Protein AF-A0A819IEF7-F1 (afdb_monomer)
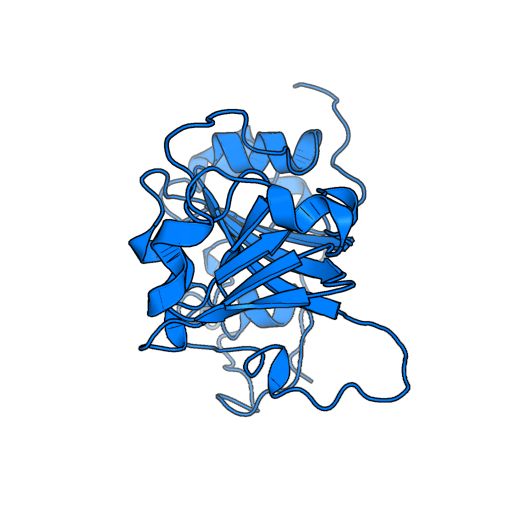
Nearest PDB structures (foldseek):
  8sx2-assembly2_B  TM=6.982E-01  e=7.189E-05  Homo sapiens
  8swy-assembly2_B  TM=7.289E-01  e=1.626E-04  Homo sapiens
  8sx1-assembly6_F  TM=7.276E-01  e=1.347E-04  Homo sapiens
  8sx1-assembly4_D  TM=7.101E-01  e=3.677E-04  Homo sapiens
  5tpj-assembly1_A  TM=4.716E-01  e=8.463E+00  synthetic construct

Mean predicted aligned error: 7.17 Å

pLDDT: mean 81.71, std 13.23, range [40.84, 96.62]

Secondary structure (DSSP, 8-state):
---PPPPTTEEEEE-GGGSGGG--GGG--PPPTTGGG-----HHHHHHHHTTT---S--GGGS---TT---EEEEEEEE-HHHHHHHHHH-------GGG-SSSSSEEEESSHHHHHTT-SS-SEEEEEEEE--SEEEEEGGGTTTSTT--GGGGT-SEEEEE-SSGGG-EEEES-GGGEEEEEEEE-GGGTHHHHHTTGGGGGTT------

Radius of gyration: 17.25 Å; Cα contacts (8 Å, |Δi|>4): 391; chains: 1; bounding box: 48×39×50 Å

Organism: NCBI:txid392033

Foldseek 3Di:
DPPQAFPPQADAEDEQCLFACSDDPVNDNDAQPCPQNDQDPPQCCCGRRPQPDHQNDDPLVVDPPPPPPQSKAKFKEFAAPVVVLVCRRPNDDKDPPQQQAQQAIADKTFSHPVLHVVPDPGHFKMKIFIFRFFFEAEAEPVCRVVRRSHDPCVVPGQKYWYCYPPNNNTMMGGHDSVRTRHMYMYGDPVCPVCCVVSVNVVRPPDDDDDND

Structure (mmCIF, N/CA/C/O backbone):
data_AF-A0A819IEF7-F1
#
_entry.id   AF-A0A819IEF7-F1
#
loop_
_atom_site.group_PDB
_atom_site.id
_atom_site.type_symbol
_atom_site.label_atom_id
_atom_site.label_alt_id
_atom_site.label_comp_id
_atom_site.label_asym_id
_atom_site.label_entity_id
_atom_site.label_seq_id
_atom_site.pdbx_PDB_ins_code
_atom_site.Cartn_x
_atom_site.Cartn_y
_atom_site.Cartn_z
_atom_site.occupancy
_atom_site.B_iso_or_equiv
_atom_site.auth_seq_id
_atom_site.auth_comp_id
_atom_site.auth_asym_id
_atom_site.auth_atom_id
_atom_site.pdbx_PDB_model_num
ATOM 1 N N . MET A 1 1 ? 29.153 5.222 -1.754 1.00 46.88 1 MET A N 1
ATOM 2 C CA . MET A 1 1 ? 27.690 5.008 -1.679 1.00 46.88 1 MET A CA 1
ATOM 3 C C . MET A 1 1 ? 27.362 4.550 -0.272 1.00 46.88 1 MET A C 1
ATOM 5 O O . MET A 1 1 ? 28.189 3.819 0.267 1.00 46.88 1 MET A O 1
ATOM 9 N N . PRO A 1 2 ? 26.250 4.978 0.345 1.00 44.09 2 PRO A N 1
ATOM 10 C CA . PRO A 1 2 ? 25.891 4.487 1.669 1.00 44.09 2 PRO A CA 1
ATOM 11 C C . PRO A 1 2 ? 25.735 2.967 1.595 1.00 44.09 2 PRO A C 1
ATOM 13 O O . PRO A 1 2 ? 25.023 2.453 0.738 1.00 44.09 2 PRO A O 1
ATOM 16 N N . THR A 1 3 ? 26.456 2.258 2.454 1.00 58.12 3 THR A N 1
ATOM 17 C CA . THR A 1 3 ? 26.506 0.792 2.565 1.00 58.12 3 THR A CA 1
ATOM 18 C C . THR A 1 3 ? 25.342 0.233 3.379 1.00 58.12 3 THR A C 1
ATOM 20 O O . THR A 1 3 ? 25.418 -0.880 3.897 1.00 58.12 3 THR A O 1
ATOM 23 N N . THR A 1 4 ? 24.276 1.014 3.548 1.00 64.19 4 THR A N 1
ATOM 24 C CA . THR A 1 4 ? 23.159 0.632 4.398 1.00 64.19 4 THR A CA 1
ATOM 25 C C . THR A 1 4 ? 22.432 -0.543 3.750 1.00 64.19 4 THR A C 1
ATOM 27 O O . THR A 1 4 ? 21.964 -0.407 2.615 1.00 64.19 4 THR A O 1
ATOM 30 N N . PRO A 1 5 ? 22.338 -1.697 4.430 1.00 75.62 5 PRO A N 1
ATOM 31 C CA . PRO A 1 5 ? 21.599 -2.829 3.900 1.00 75.62 5 PRO A CA 1
ATOM 32 C C . PRO A 1 5 ? 20.134 -2.437 3.686 1.00 75.62 5 PRO A C 1
ATOM 34 O O . PRO A 1 5 ? 19.598 -1.566 4.374 1.00 75.62 5 PRO A O 1
ATOM 37 N N . LEU A 1 6 ? 19.497 -3.062 2.700 1.00 82.56 6 LEU A N 1
ATOM 38 C CA . LEU A 1 6 ? 18.058 -2.926 2.503 1.00 82.56 6 LEU A CA 1
ATOM 39 C C . LEU A 1 6 ? 17.319 -3.600 3.667 1.00 82.56 6 LEU A C 1
ATOM 41 O O . LEU A 1 6 ? 17.815 -4.556 4.270 1.00 82.56 6 LEU A O 1
ATOM 45 N N . SER A 1 7 ? 16.117 -3.112 3.962 1.00 83.75 7 SER A N 1
ATOM 46 C CA . SER A 1 7 ? 15.179 -3.760 4.868 1.00 83.75 7 SER A CA 1
ATOM 47 C C . SER A 1 7 ? 14.977 -5.216 4.455 1.00 83.75 7 SER A C 1
ATOM 49 O O . SER A 1 7 ? 14.772 -5.525 3.284 1.00 83.75 7 SER A O 1
ATOM 51 N N . THR A 1 8 ? 14.936 -6.121 5.430 1.00 86.19 8 THR A N 1
ATOM 52 C CA . THR A 1 8 ? 14.644 -7.544 5.191 1.00 86.19 8 THR A CA 1
ATOM 53 C C . THR A 1 8 ? 13.206 -7.789 4.709 1.00 86.19 8 THR A C 1
ATOM 55 O O . THR A 1 8 ? 12.886 -8.873 4.205 1.00 86.19 8 THR A O 1
ATOM 58 N N . LYS A 1 9 ? 12.328 -6.787 4.847 1.00 89.88 9 LYS A N 1
ATOM 59 C CA . LYS A 1 9 ? 10.937 -6.794 4.376 1.00 89.88 9 LYS A CA 1
ATOM 60 C C . LYS A 1 9 ? 10.804 -6.298 2.941 1.00 89.88 9 LYS A C 1
ATOM 62 O O . LYS A 1 9 ? 9.867 -6.712 2.256 1.00 89.88 9 LYS A O 1
ATOM 67 N N . HIS A 1 10 ? 11.732 -5.451 2.488 1.00 87.69 10 HIS A N 1
ATOM 68 C CA . HIS A 1 10 ? 11.850 -5.094 1.078 1.00 87.69 10 HIS A CA 1
ATOM 69 C C . HIS A 1 10 ? 12.263 -6.334 0.299 1.00 87.69 10 HIS A C 1
ATOM 71 O O . HIS A 1 10 ? 13.280 -6.960 0.597 1.00 87.69 10 HIS A O 1
ATOM 77 N N . LYS A 1 11 ? 11.447 -6.728 -0.673 1.00 86.62 11 LYS A N 1
ATOM 78 C CA . LYS A 1 11 ? 11.733 -7.905 -1.495 1.00 86.62 11 LYS A CA 1
ATOM 79 C C . LYS A 1 11 ? 12.349 -7.537 -2.820 1.00 86.62 11 LYS A C 1
ATOM 81 O O . LYS A 1 11 ? 13.208 -8.276 -3.294 1.00 86.62 11 LYS A O 1
ATOM 86 N N . ARG A 1 12 ? 11.880 -6.447 -3.430 1.00 85.31 12 ARG A N 1
ATOM 87 C CA . ARG A 1 12 ? 12.352 -6.057 -4.752 1.00 85.31 12 ARG A CA 1
ATOM 88 C C . ARG A 1 12 ? 11.871 -4.695 -5.221 1.00 85.31 12 ARG A C 1
ATOM 90 O O . ARG A 1 12 ? 10.742 -4.280 -4.952 1.00 85.31 12 ARG A O 1
ATOM 97 N N . TYR A 1 13 ? 12.691 -4.067 -6.043 1.00 88.19 13 TYR A N 1
ATOM 98 C CA . TYR A 1 13 ? 12.290 -3.104 -7.057 1.00 88.19 13 TYR A CA 1
ATOM 99 C C . TYR A 1 13 ? 11.749 -3.818 -8.315 1.00 88.19 13 TYR A C 1
ATOM 101 O O . TYR A 1 13 ? 12.284 -4.841 -8.734 1.00 88.19 13 TYR A O 1
ATOM 109 N N . ILE A 1 14 ? 10.692 -3.283 -8.934 1.00 87.81 14 ILE A N 1
ATOM 110 C CA . ILE A 1 14 ? 10.179 -3.681 -10.256 1.00 87.81 14 ILE A CA 1
ATOM 111 C C . ILE A 1 14 ? 10.344 -2.483 -11.200 1.00 87.81 14 ILE A C 1
ATOM 113 O O . ILE A 1 14 ? 9.876 -1.393 -10.853 1.00 87.81 14 ILE A O 1
ATOM 117 N N . PRO A 1 15 ? 10.971 -2.619 -12.385 1.00 84.88 15 PRO A N 1
ATOM 118 C CA . PRO A 1 15 ? 11.208 -1.495 -13.255 1.00 84.88 15 PRO A CA 1
ATOM 119 C C . PRO A 1 15 ? 9.910 -1.139 -13.948 1.00 84.88 15 PRO A C 1
ATOM 121 O O . PRO A 1 15 ? 9.065 -1.985 -14.262 1.00 84.88 15 PRO A O 1
ATOM 124 N N . TYR A 1 16 ? 9.772 0.144 -14.223 1.00 85.25 16 TYR A N 1
ATOM 125 C CA . TYR A 1 16 ? 8.525 0.676 -14.728 1.00 85.25 16 TYR A CA 1
ATOM 126 C C . TYR A 1 16 ? 8.086 0.063 -16.067 1.00 85.25 16 TYR A C 1
ATOM 128 O O . TYR A 1 16 ? 6.896 -0.137 -16.309 1.00 85.25 16 TYR A O 1
ATOM 136 N N . ASN A 1 17 ? 9.039 -0.291 -16.929 1.00 81.75 17 ASN A N 1
ATOM 137 C CA . ASN A 1 17 ? 8.770 -0.901 -18.232 1.00 81.75 17 ASN A CA 1
ATOM 138 C C . ASN A 1 17 ? 8.287 -2.364 -18.153 1.00 81.75 17 ASN A C 1
ATOM 140 O O . ASN A 1 17 ? 7.819 -2.896 -19.158 1.00 81.75 17 ASN A O 1
ATOM 144 N N . LEU A 1 18 ? 8.363 -3.013 -16.985 1.00 83.06 18 LEU A N 1
ATOM 145 C CA . LEU A 1 18 ? 7.816 -4.359 -16.775 1.00 83.06 18 LEU A CA 1
ATOM 146 C C . LEU A 1 18 ? 6.350 -4.353 -16.323 1.00 83.06 18 LEU A C 1
ATOM 148 O O . LEU A 1 18 ? 5.800 -5.408 -16.019 1.00 83.06 18 LEU A O 1
ATOM 152 N N . LEU A 1 19 ? 5.700 -3.193 -16.259 1.00 85.81 19 LEU A N 1
ATOM 153 C CA . LEU A 1 19 ? 4.353 -3.071 -15.710 1.00 85.81 19 LEU A CA 1
ATOM 154 C C . LEU A 1 19 ? 3.293 -3.101 -16.806 1.00 85.81 19 LEU A C 1
ATOM 156 O O . LEU A 1 19 ? 3.302 -2.261 -17.698 1.00 85.81 19 LEU A O 1
ATOM 160 N N . SER A 1 20 ? 2.330 -4.013 -16.682 1.00 80.56 20 SER A N 1
ATOM 161 C CA . SER A 1 20 ? 1.075 -4.087 -17.436 1.00 80.56 20 SER A CA 1
ATOM 162 C C . SER A 1 20 ? 1.236 -3.717 -18.921 1.00 80.56 20 SER A C 1
ATOM 164 O O . SER A 1 20 ? 1.891 -4.457 -19.656 1.00 80.56 20 SER A O 1
ATOM 166 N N . ASP A 1 21 ? 0.672 -2.579 -19.341 1.00 74.00 21 ASP A N 1
ATOM 167 C CA . ASP A 1 21 ? 0.633 -2.046 -20.707 1.00 74.00 21 ASP A CA 1
ATOM 168 C C . ASP A 1 21 ? 1.959 -1.455 -21.211 1.00 74.00 21 ASP A C 1
ATOM 170 O O . ASP A 1 21 ? 2.055 -1.039 -22.362 1.00 74.00 21 ASP A O 1
ATOM 174 N N . LYS A 1 22 ? 2.986 -1.391 -20.361 1.00 76.50 22 LYS A N 1
ATOM 175 C CA . LYS A 1 22 ? 4.339 -0.941 -20.726 1.00 76.50 22 LYS A CA 1
ATOM 176 C C . LYS A 1 22 ? 5.233 -2.076 -21.204 1.00 76.50 22 LYS A C 1
ATOM 178 O O . LYS A 1 22 ? 6.277 -1.813 -21.801 1.00 76.50 22 LYS A O 1
ATOM 183 N N . ARG A 1 23 ? 4.818 -3.325 -20.982 1.00 76.31 23 ARG A N 1
ATOM 184 C CA . ARG A 1 23 ? 5.535 -4.490 -21.490 1.00 76.31 23 ARG A CA 1
ATOM 185 C C . ARG A 1 23 ? 5.388 -4.573 -23.001 1.00 76.31 23 ARG A C 1
ATOM 187 O O . ARG A 1 23 ? 4.307 -4.407 -23.553 1.00 76.31 23 ARG A O 1
ATOM 194 N N . THR A 1 24 ? 6.503 -4.844 -23.660 1.00 67.94 24 THR A N 1
ATOM 195 C CA . THR A 1 24 ? 6.576 -5.065 -25.106 1.00 67.94 24 THR A CA 1
ATOM 196 C C . THR A 1 24 ? 6.867 -6.538 -25.378 1.00 67.94 24 THR A C 1
ATOM 198 O O . THR A 1 24 ? 7.241 -7.262 -24.454 1.00 67.94 24 THR A O 1
ATOM 201 N N . MET A 1 25 ? 6.786 -6.982 -26.640 1.00 64.50 25 MET A N 1
ATOM 202 C CA . MET A 1 25 ? 7.199 -8.341 -27.038 1.00 64.50 25 MET A CA 1
ATOM 203 C C . MET A 1 25 ? 8.584 -8.728 -26.484 1.00 64.50 25 MET A C 1
ATOM 205 O O . MET A 1 25 ? 8.818 -9.882 -26.143 1.00 64.50 25 MET A O 1
ATOM 209 N N . ARG A 1 26 ? 9.490 -7.750 -26.321 1.00 59.94 26 ARG A N 1
ATOM 210 C CA . ARG A 1 26 ? 10.832 -7.947 -25.752 1.00 59.94 26 ARG A CA 1
ATOM 211 C C . ARG A 1 26 ? 10.825 -8.367 -24.275 1.00 59.94 26 ARG A C 1
ATOM 213 O O . ARG A 1 26 ? 11.743 -9.057 -23.849 1.00 59.94 26 ARG A O 1
ATOM 220 N N . PHE A 1 27 ? 9.830 -7.942 -23.500 1.00 57.56 27 PHE A N 1
ATOM 221 C CA . PHE A 1 27 ? 9.729 -8.183 -22.053 1.00 57.56 27 PHE A CA 1
ATOM 222 C C . PHE A 1 27 ? 8.577 -9.132 -21.678 1.00 57.56 27 PHE A C 1
ATOM 224 O O . PHE A 1 27 ? 8.255 -9.271 -20.500 1.00 57.56 27 PHE A O 1
ATOM 231 N N . GLY A 1 28 ? 7.960 -9.779 -22.673 1.00 63.16 28 GLY A N 1
ATOM 232 C CA . GLY A 1 28 ? 6.745 -10.569 -22.507 1.00 63.16 28 GLY A CA 1
ATOM 233 C C . GLY A 1 28 ? 5.519 -9.668 -22.359 1.00 63.16 28 GLY A C 1
ATOM 234 O O . GLY A 1 28 ? 5.230 -9.154 -21.284 1.00 63.16 28 GLY A O 1
ATOM 235 N N . ASP A 1 29 ? 4.765 -9.501 -23.438 1.00 67.50 29 ASP A N 1
ATOM 236 C CA . ASP A 1 29 ? 3.549 -8.679 -23.514 1.00 67.50 29 ASP A CA 1
ATOM 237 C C . ASP A 1 29 ? 2.265 -9.444 -23.156 1.00 67.50 29 ASP A C 1
ATOM 239 O O . ASP A 1 29 ? 1.163 -8.898 -23.216 1.00 67.50 29 ASP A O 1
ATOM 243 N N . LYS A 1 30 ? 2.389 -10.707 -22.732 1.00 72.31 30 LYS A N 1
ATOM 244 C CA . LYS A 1 30 ? 1.240 -11.517 -22.328 1.00 72.31 30 LYS A CA 1
ATOM 245 C C . LYS A 1 30 ? 0.550 -10.898 -21.116 1.00 72.31 30 LYS A C 1
ATOM 247 O O . LYS A 1 30 ? 1.130 -10.799 -20.031 1.00 72.31 30 LYS A O 1
ATOM 252 N N . LEU A 1 31 ? -0.710 -10.511 -21.292 1.00 78.88 31 LEU A N 1
ATOM 253 C CA . LEU A 1 31 ? -1.605 -10.164 -20.191 1.00 78.88 31 LEU A CA 1
ATOM 254 C C . LEU A 1 31 ? -1.776 -11.362 -19.246 1.00 78.88 31 LEU A C 1
ATOM 256 O O . LEU A 1 31 ? -1.495 -12.503 -19.616 1.00 78.88 31 LEU A O 1
ATOM 260 N N . CYS A 1 32 ? -2.245 -11.106 -18.025 1.00 84.38 32 CYS A N 1
ATOM 261 C CA . CYS A 1 32 ? -2.646 -12.201 -17.150 1.00 84.38 32 CYS A CA 1
ATOM 262 C C . CYS A 1 32 ? -3.820 -12.956 -17.786 1.00 84.38 32 CYS A C 1
ATOM 264 O O . CYS A 1 32 ? -4.826 -12.338 -18.141 1.00 84.38 32 CYS A O 1
ATOM 266 N N . SER A 1 33 ? -3.679 -14.276 -17.905 1.00 83.06 33 SER A N 1
ATOM 267 C CA . SER A 1 33 ? -4.688 -15.202 -18.436 1.00 83.06 33 SER A CA 1
ATOM 268 C C . SER A 1 33 ? -6.020 -15.107 -17.692 1.00 83.06 33 SER A C 1
ATOM 270 O O . SER A 1 33 ? -7.077 -15.165 -18.315 1.00 83.06 33 SER A O 1
ATOM 272 N N . ASP A 1 34 ? -5.974 -14.883 -16.379 1.00 82.81 34 ASP A N 1
ATOM 273 C CA . ASP A 1 34 ? -7.166 -14.779 -15.533 1.00 82.81 34 ASP A CA 1
ATOM 274 C C . ASP A 1 34 ? -7.836 -13.396 -15.579 1.00 82.81 34 ASP A C 1
ATOM 276 O O . ASP A 1 34 ? -8.953 -13.216 -15.077 1.00 82.81 34 ASP A O 1
ATOM 280 N N . GLY A 1 35 ? -7.160 -12.390 -16.147 1.00 81.44 35 GLY A N 1
ATOM 281 C CA . GLY A 1 35 ? -7.671 -11.028 -16.269 1.00 81.44 35 GLY A CA 1
ATOM 282 C C . GLY A 1 35 ? -8.226 -10.474 -14.940 1.00 81.44 35 GLY A C 1
ATOM 283 O O . GLY A 1 35 ? -7.565 -10.576 -13.905 1.00 81.44 35 GLY A O 1
ATOM 284 N N . PRO A 1 36 ? -9.443 -9.895 -14.923 1.00 78.00 36 PRO A N 1
ATOM 285 C CA . PRO A 1 36 ? -10.059 -9.360 -13.703 1.00 78.00 36 PRO A CA 1
ATOM 286 C C . PRO A 1 36 ? -10.374 -10.399 -12.617 1.00 78.00 36 PRO A C 1
ATOM 288 O O . PRO A 1 36 ? -10.657 -10.013 -11.487 1.00 78.00 36 PRO A O 1
ATOM 291 N N . LYS A 1 37 ? -10.376 -11.697 -12.948 1.00 82.88 37 LYS A N 1
ATOM 292 C CA . LYS A 1 37 ? -10.690 -12.786 -12.010 1.00 82.88 37 LYS A CA 1
ATOM 293 C C . LYS A 1 37 ? -9.450 -13.363 -11.333 1.00 82.88 37 LYS A C 1
ATOM 295 O O . LYS A 1 37 ? -9.599 -14.282 -10.527 1.00 82.88 37 LYS A O 1
ATOM 300 N N . CYS A 1 38 ? -8.261 -12.845 -11.648 1.00 85.19 38 CYS A N 1
ATOM 301 C CA . CYS A 1 38 ? -7.014 -13.345 -11.091 1.00 85.19 38 CYS A CA 1
ATOM 302 C C . CYS A 1 38 ? -7.074 -13.400 -9.561 1.00 85.19 38 CYS A C 1
ATOM 304 O O . CYS A 1 38 ? -7.528 -12.464 -8.910 1.00 85.19 38 CYS A O 1
ATOM 306 N N . GLN A 1 39 ? -6.635 -14.523 -8.996 1.00 84.44 39 GLN A N 1
ATOM 307 C CA . GLN A 1 39 ? -6.534 -14.726 -7.547 1.00 84.44 39 GLN A CA 1
ATOM 308 C C . GLN A 1 39 ? -5.074 -14.760 -7.079 1.00 84.44 39 GLN A C 1
ATOM 310 O O . GLN A 1 39 ? -4.796 -15.013 -5.907 1.00 84.44 39 GLN A O 1
ATOM 315 N N . ASN A 1 40 ? -4.116 -14.516 -7.978 1.00 86.19 40 ASN A N 1
ATOM 316 C CA . ASN A 1 40 ? -2.705 -14.500 -7.632 1.00 86.19 40 ASN A CA 1
ATOM 317 C C . ASN A 1 40 ? -2.373 -13.221 -6.849 1.00 86.19 40 ASN A C 1
ATOM 319 O O . ASN A 1 40 ? -2.392 -12.106 -7.375 1.00 86.19 40 ASN A O 1
ATOM 323 N N . ARG A 1 41 ? -2.065 -13.407 -5.563 1.00 86.44 41 ARG A N 1
ATOM 324 C CA . ARG A 1 41 ? -1.775 -12.325 -4.612 1.00 86.44 41 ARG A CA 1
ATOM 325 C C . ARG A 1 41 ? -0.280 -12.058 -4.428 1.00 86.44 41 ARG A C 1
ATOM 327 O O . ARG A 1 41 ? 0.084 -11.272 -3.556 1.00 86.44 41 ARG A O 1
ATOM 334 N N . ARG A 1 42 ? 0.596 -12.689 -5.222 1.00 89.50 42 ARG A N 1
ATOM 335 C CA . ARG A 1 42 ? 2.034 -12.378 -5.204 1.00 89.50 42 ARG A CA 1
ATOM 336 C C . ARG A 1 42 ? 2.233 -10.920 -5.599 1.00 89.50 42 ARG A C 1
ATOM 338 O O . ARG A 1 42 ? 1.702 -10.479 -6.616 1.00 89.50 42 ARG A O 1
ATOM 345 N N . LEU A 1 43 ? 3.006 -10.179 -4.811 1.00 91.69 43 LEU A N 1
ATOM 346 C CA . LEU A 1 43 ? 3.153 -8.737 -4.998 1.00 91.69 43 LEU A CA 1
ATOM 347 C C . LEU A 1 43 ? 3.695 -8.410 -6.397 1.00 91.69 43 LEU A C 1
ATOM 349 O O . LEU A 1 43 ? 3.185 -7.508 -7.062 1.00 91.69 43 LEU A O 1
ATOM 353 N N . GLU A 1 44 ? 4.676 -9.182 -6.875 1.00 89.44 44 GLU A N 1
ATOM 354 C CA . GLU A 1 44 ? 5.290 -8.994 -8.192 1.00 89.44 44 GLU A CA 1
ATOM 355 C C . GLU A 1 44 ? 4.279 -9.231 -9.305 1.00 89.44 44 GLU A C 1
ATOM 357 O O . GLU A 1 44 ? 4.220 -8.450 -10.248 1.00 89.44 44 GLU A O 1
ATOM 362 N N . HIS A 1 45 ? 3.439 -10.261 -9.170 1.00 88.38 45 HIS A N 1
ATOM 363 C CA . HIS A 1 45 ? 2.370 -10.544 -10.127 1.00 88.38 45 HIS A CA 1
ATOM 364 C C . HIS A 1 45 ? 1.395 -9.368 -10.217 1.00 88.38 45 HIS A C 1
ATOM 366 O O . HIS A 1 45 ? 1.050 -8.924 -11.313 1.00 88.38 45 HIS A O 1
ATOM 372 N N . ILE A 1 46 ? 0.998 -8.821 -9.066 1.00 89.94 46 ILE A N 1
ATOM 373 C CA . ILE A 1 46 ? 0.096 -7.668 -8.999 1.00 89.94 46 ILE A CA 1
ATOM 374 C C . ILE A 1 46 ? 0.694 -6.473 -9.753 1.00 89.94 46 ILE A C 1
ATOM 376 O O . ILE A 1 46 ? 0.013 -5.874 -10.580 1.00 89.94 46 ILE A O 1
ATOM 380 N N . PHE A 1 47 ? 1.962 -6.126 -9.531 1.00 89.88 47 PHE A N 1
ATOM 381 C CA . PHE A 1 47 ? 2.578 -5.009 -10.254 1.00 89.88 47 PHE A CA 1
ATOM 382 C C . PHE A 1 47 ? 2.856 -5.312 -11.729 1.00 89.88 47 PHE A C 1
ATOM 384 O O . PHE A 1 47 ? 2.575 -4.471 -12.577 1.00 89.88 47 PHE A O 1
ATOM 391 N N . ILE A 1 48 ? 3.343 -6.499 -12.071 1.00 87.75 48 ILE A N 1
ATOM 392 C CA . ILE A 1 48 ? 3.709 -6.836 -13.452 1.00 87.75 48 ILE A CA 1
ATOM 393 C C . ILE A 1 48 ? 2.472 -6.963 -14.343 1.00 87.75 48 ILE A C 1
ATOM 395 O O . ILE A 1 48 ? 2.469 -6.458 -15.461 1.00 87.75 48 ILE A O 1
ATOM 399 N N . PHE A 1 49 ? 1.401 -7.602 -13.878 1.00 86.88 49 PHE A N 1
ATOM 400 C CA . PHE A 1 49 ? 0.241 -7.892 -14.729 1.00 86.88 49 PHE A CA 1
ATOM 401 C C . PHE A 1 49 ? -0.943 -6.961 -14.481 1.00 86.88 49 PHE A C 1
ATOM 403 O O . PHE A 1 49 ? -1.730 -6.698 -15.390 1.00 86.88 49 PHE A O 1
ATOM 410 N N . HIS A 1 50 ? -1.052 -6.428 -13.268 1.00 87.31 50 HIS A N 1
ATOM 411 C CA . HIS A 1 50 ? -2.264 -5.794 -12.766 1.00 87.31 50 HIS A CA 1
ATOM 412 C C . HIS A 1 50 ? -2.016 -4.392 -12.200 1.00 87.31 50 HIS A C 1
ATOM 414 O O . HIS A 1 50 ? -2.749 -3.918 -11.333 1.00 87.31 50 HIS A O 1
ATOM 420 N N . PHE A 1 51 ? -0.991 -3.702 -12.706 1.00 85.50 51 PHE A N 1
ATOM 421 C CA . PHE A 1 51 ? -0.632 -2.370 -12.228 1.00 85.50 51 PHE A CA 1
ATOM 422 C C . PHE A 1 51 ? -1.807 -1.378 -12.271 1.00 85.50 51 PHE A C 1
ATOM 424 O O . PHE A 1 51 ? -1.915 -0.525 -11.398 1.00 85.50 51 PHE A O 1
ATOM 431 N N . LYS A 1 52 ? -2.699 -1.475 -13.265 1.00 81.81 52 LYS A N 1
ATOM 432 C CA . LYS A 1 52 ? -3.840 -0.562 -13.442 1.00 81.81 52 LYS A CA 1
ATOM 433 C C . LYS A 1 52 ? -5.173 -1.275 -13.249 1.00 81.81 52 LYS A C 1
ATOM 435 O O . LYS A 1 52 ? -5.384 -2.351 -13.801 1.00 81.81 52 LYS A O 1
ATOM 440 N N . GLY A 1 53 ? -6.093 -0.631 -12.531 1.00 69.88 53 GLY A N 1
ATOM 441 C CA . GLY A 1 53 ? -7.514 -0.995 -12.469 1.00 69.88 53 GLY A CA 1
ATOM 442 C C . GLY A 1 53 ? -7.839 -2.299 -11.737 1.00 69.88 53 GLY A C 1
ATOM 443 O O . GLY A 1 53 ? -9.009 -2.674 -11.653 1.00 69.88 53 GLY A O 1
ATOM 444 N N . TYR A 1 54 ? -6.840 -2.989 -11.193 1.00 75.62 54 TYR A N 1
ATOM 445 C CA . TYR A 1 54 ? -7.031 -4.246 -10.490 1.00 75.62 54 TYR A CA 1
ATOM 446 C C . TYR A 1 54 ? -7.243 -4.036 -8.997 1.00 75.62 54 TYR A C 1
ATOM 448 O O . TYR A 1 54 ? -6.531 -3.284 -8.331 1.00 75.62 54 TYR A O 1
ATOM 456 N N . HIS A 1 55 ? -8.222 -4.762 -8.472 1.00 78.06 55 HIS A N 1
ATOM 457 C CA . HIS A 1 55 ? -8.531 -4.806 -7.057 1.00 78.06 55 HIS A CA 1
ATOM 458 C C . HIS A 1 55 ? -8.215 -6.220 -6.578 1.00 78.06 55 HIS A C 1
ATOM 460 O O . HIS A 1 55 ? -9.033 -7.111 -6.796 1.00 78.06 55 HIS A O 1
ATOM 466 N N . PRO A 1 56 ? -7.046 -6.449 -5.949 1.00 73.44 56 PRO A N 1
ATOM 467 C CA . PRO A 1 56 ? -6.590 -7.801 -5.625 1.00 73.44 56 PRO A CA 1
ATOM 468 C C . PRO A 1 56 ? -7.481 -8.523 -4.614 1.00 73.44 56 PRO A C 1
ATOM 470 O O . PRO A 1 56 ? -7.282 -9.708 -4.365 1.00 73.44 56 PRO A O 1
ATOM 473 N N . GLN A 1 57 ? -8.400 -7.806 -3.965 1.00 82.56 57 GLN A N 1
ATOM 474 C CA . GLN A 1 57 ? -9.227 -8.349 -2.901 1.00 82.56 57 GLN A CA 1
ATOM 475 C C . GLN A 1 57 ? -10.502 -7.511 -2.666 1.00 82.56 57 GLN A C 1
ATOM 477 O O . GLN A 1 57 ? -10.486 -6.292 -2.891 1.00 82.56 57 GLN A O 1
ATOM 482 N N . PRO A 1 58 ? -11.585 -8.150 -2.177 1.00 87.81 58 PRO A N 1
ATOM 483 C CA . PRO A 1 58 ? -12.762 -7.483 -1.611 1.00 87.81 58 PRO A CA 1
ATOM 484 C C . PRO A 1 58 ? -12.417 -6.603 -0.400 1.00 87.81 58 PRO A C 1
ATOM 486 O O . PRO A 1 58 ? -11.259 -6.529 0.019 1.00 87.81 58 PRO A O 1
ATOM 489 N N . ARG A 1 59 ? -13.419 -5.953 0.213 1.00 90.69 59 ARG A N 1
ATOM 490 C CA . ARG A 1 59 ? -13.196 -5.305 1.516 1.00 90.69 59 ARG A CA 1
ATOM 491 C C . ARG A 1 59 ? -12.751 -6.343 2.527 1.00 90.69 59 ARG A C 1
ATOM 493 O O . ARG A 1 59 ? -13.171 -7.493 2.465 1.00 90.69 59 ARG A O 1
ATOM 500 N N . TYR A 1 60 ? -11.959 -5.911 3.501 1.00 89.94 60 TYR A N 1
ATOM 501 C CA . TYR A 1 60 ? -11.452 -6.805 4.538 1.00 89.94 60 TYR A CA 1
ATOM 502 C C . TYR A 1 60 ? -12.574 -7.594 5.239 1.00 89.94 60 TYR A C 1
ATOM 504 O O . TYR A 1 60 ? -12.423 -8.782 5.494 1.00 89.94 60 TYR A O 1
ATOM 512 N N . PHE A 1 61 ? -13.719 -6.950 5.477 1.00 87.75 61 PHE A N 1
ATOM 513 C CA . PHE A 1 61 ? -14.881 -7.556 6.137 1.00 87.75 61 PHE A CA 1
ATOM 514 C C . PHE A 1 61 ? -15.697 -8.502 5.246 1.00 87.75 61 PHE A C 1
ATOM 516 O O . PHE A 1 61 ? -16.470 -9.295 5.772 1.00 87.75 61 PHE A O 1
ATOM 523 N N . ASP A 1 62 ? -15.520 -8.431 3.925 1.00 87.19 62 ASP A N 1
ATOM 524 C CA . ASP A 1 62 ? -16.214 -9.297 2.965 1.00 87.19 62 ASP A CA 1
ATOM 525 C C . ASP A 1 62 ? -15.423 -10.590 2.702 1.00 87.19 62 ASP A C 1
ATOM 527 O O . ASP A 1 62 ? -15.930 -11.540 2.105 1.00 87.19 62 ASP A O 1
ATOM 531 N N . ILE A 1 63 ? -14.159 -10.636 3.129 1.00 82.50 63 ILE A N 1
ATOM 532 C CA . ILE A 1 63 ? -13.318 -11.822 3.011 1.00 82.50 63 ILE A CA 1
ATOM 533 C C . ILE A 1 63 ? -13.742 -12.784 4.115 1.00 82.50 63 ILE A C 1
ATOM 535 O O . ILE A 1 63 ? -13.588 -12.485 5.300 1.00 82.50 63 ILE A O 1
ATOM 539 N N . GLN A 1 64 ? -14.255 -13.958 3.732 1.00 61.38 64 GLN A N 1
ATOM 540 C CA . GLN A 1 64 ? -14.433 -15.058 4.675 1.00 61.38 64 GLN A CA 1
ATOM 541 C C . GLN A 1 64 ? -13.071 -15.323 5.314 1.00 61.38 64 GLN A C 1
ATOM 543 O O . GLN A 1 64 ? -12.132 -15.720 4.620 1.00 61.38 64 GLN A O 1
ATOM 548 N N . GLN A 1 65 ? -12.939 -15.037 6.612 1.00 60.53 65 GLN A N 1
ATOM 549 C CA . GLN A 1 65 ? -11.722 -15.320 7.366 1.00 60.53 65 GLN A CA 1
ATOM 550 C C . GLN A 1 65 ? -11.554 -16.839 7.391 1.00 60.53 65 GLN A C 1
ATOM 552 O O . GLN A 1 65 ? -12.087 -17.530 8.255 1.00 60.53 65 GLN A O 1
ATOM 557 N N . THR A 1 66 ? -10.907 -17.386 6.362 1.00 47.88 66 THR A N 1
ATOM 558 C CA . THR A 1 66 ? -10.672 -18.824 6.282 1.00 47.88 66 THR A CA 1
ATOM 559 C C . THR A 1 66 ? -9.815 -19.239 7.471 1.00 47.88 66 THR A C 1
ATOM 561 O O . THR A 1 66 ? -8.936 -18.498 7.913 1.00 47.88 66 THR A O 1
ATOM 564 N N . ALA A 1 67 ? -10.055 -20.450 7.972 1.00 40.84 67 ALA A N 1
ATOM 565 C CA . ALA A 1 67 ? -9.440 -21.029 9.167 1.00 40.84 67 ALA A CA 1
ATOM 566 C C . ALA A 1 67 ? -7.893 -21.128 9.146 1.00 40.84 67 ALA A C 1
ATOM 568 O O . ALA A 1 67 ? -7.298 -21.637 10.089 1.00 40.84 67 ALA A O 1
ATOM 569 N N . SER A 1 68 ? -7.219 -20.628 8.102 1.00 48.84 68 SER A N 1
ATOM 570 C CA . SER A 1 68 ? -5.757 -20.611 7.971 1.00 48.84 68 SER A CA 1
ATOM 571 C C . SER A 1 68 ? -5.051 -19.534 8.813 1.00 48.84 68 SER A C 1
ATOM 573 O O . SER A 1 68 ? -3.824 -19.452 8.788 1.00 48.84 68 SER A O 1
ATOM 575 N N . GLY A 1 69 ? -5.791 -18.718 9.577 1.00 50.66 69 GLY A N 1
ATOM 576 C CA . GLY A 1 69 ? -5.243 -17.894 10.665 1.00 50.66 69 GLY A CA 1
ATOM 577 C C . GLY A 1 69 ? -4.304 -16.759 10.242 1.00 50.66 69 GLY A C 1
ATOM 578 O O . GLY A 1 69 ? -3.695 -16.117 11.094 1.00 50.66 69 GLY A O 1
ATOM 579 N N . LYS A 1 70 ? -4.167 -16.481 8.942 1.00 59.88 70 LYS A N 1
ATOM 580 C CA . LYS A 1 70 ? -3.306 -15.410 8.435 1.00 59.88 70 LYS A CA 1
ATOM 581 C C . LYS A 1 70 ? -4.169 -14.252 7.947 1.00 59.88 70 LYS A C 1
ATOM 583 O O . LYS A 1 70 ? -4.612 -14.245 6.802 1.00 59.88 70 LYS A O 1
ATOM 588 N N . ASN A 1 71 ? -4.359 -13.249 8.808 1.00 80.44 71 ASN A N 1
ATOM 589 C CA . ASN A 1 71 ? -5.020 -11.965 8.519 1.00 80.44 71 ASN A CA 1
ATOM 590 C C . ASN A 1 71 ? -4.172 -11.092 7.566 1.00 80.44 71 ASN A C 1
ATOM 592 O O . ASN A 1 71 ? -3.819 -9.958 7.891 1.00 80.44 71 ASN A O 1
ATOM 596 N N . ARG A 1 72 ? -3.781 -11.650 6.412 1.00 89.69 72 ARG A N 1
ATOM 597 C CA . ARG A 1 72 ? -2.893 -11.039 5.417 1.00 89.69 72 ARG A CA 1
ATOM 598 C C . ARG A 1 72 ? -3.700 -10.319 4.339 1.00 89.69 72 ARG A C 1
ATOM 600 O O . ARG A 1 72 ? -4.572 -10.898 3.680 1.00 89.69 72 ARG A O 1
ATOM 607 N N . TYR A 1 73 ? -3.381 -9.052 4.126 1.00 93.19 73 TYR A N 1
ATOM 608 C CA . TYR A 1 73 ? -4.099 -8.160 3.222 1.00 93.19 73 TYR A CA 1
ATOM 609 C C . TYR A 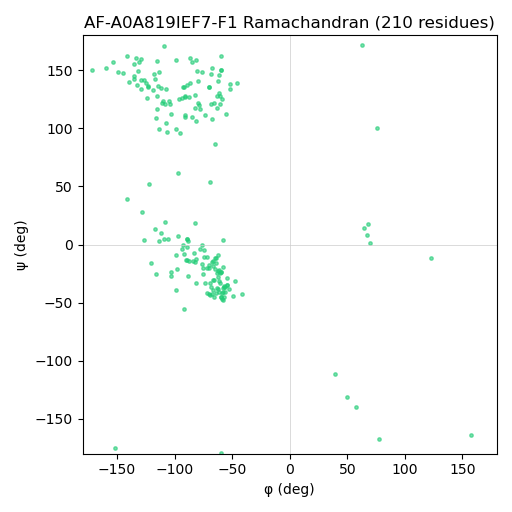1 73 ? -3.115 -7.356 2.372 1.00 93.19 73 TYR A C 1
ATOM 611 O O . TYR A 1 73 ? -2.033 -7.010 2.838 1.00 93.19 73 TYR A O 1
ATOM 619 N N . ILE A 1 74 ? -3.470 -7.080 1.118 1.00 93.75 74 ILE A N 1
ATOM 620 C CA . ILE A 1 74 ? -2.626 -6.293 0.213 1.00 93.75 74 ILE A CA 1
ATOM 621 C C . ILE A 1 74 ? -2.923 -4.800 0.378 1.00 93.75 74 ILE A C 1
ATOM 623 O O . ILE A 1 74 ? -4.073 -4.375 0.293 1.00 93.75 74 ILE A O 1
ATOM 627 N N . GLY A 1 75 ? -1.898 -3.993 0.612 1.00 94.31 75 GLY A N 1
ATOM 628 C CA . GLY A 1 75 ? -1.999 -2.540 0.680 1.00 94.31 75 GLY A CA 1
ATOM 629 C C . GLY A 1 75 ? -1.171 -1.865 -0.396 1.00 94.31 75 GLY A C 1
ATOM 630 O O . GLY A 1 75 ? -0.087 -2.330 -0.743 1.00 94.31 75 GLY A O 1
ATOM 631 N N . PHE A 1 76 ? -1.661 -0.731 -0.882 1.00 94.31 76 PHE A N 1
ATOM 632 C CA . PHE A 1 76 ? -0.936 0.129 -1.808 1.00 94.31 76 PHE A CA 1
ATOM 633 C C . PHE A 1 76 ? -0.569 1.440 -1.125 1.00 94.31 76 PHE A C 1
ATOM 635 O O . PHE A 1 76 ? -1.402 2.060 -0.466 1.00 94.31 76 PHE A O 1
ATOM 642 N N . HIS A 1 77 ? 0.669 1.879 -1.304 1.00 94.00 77 HIS A N 1
ATOM 643 C CA . HIS A 1 77 ? 1.169 3.149 -0.789 1.00 94.00 77 HIS A CA 1
ATOM 644 C C . HIS A 1 77 ? 1.842 3.931 -1.919 1.00 94.00 77 HIS A C 1
ATOM 646 O O . HIS A 1 77 ? 2.516 3.344 -2.764 1.00 94.00 77 HIS A O 1
ATOM 652 N N . GLN A 1 78 ? 1.668 5.251 -1.947 1.00 92.81 78 GLN A N 1
ATOM 653 C CA . GLN A 1 78 ? 2.318 6.125 -2.924 1.00 92.81 78 GLN A CA 1
ATOM 654 C C . GLN A 1 78 ? 3.133 7.192 -2.208 1.00 92.81 78 GLN A C 1
ATOM 656 O O . GLN A 1 78 ? 2.670 7.806 -1.248 1.00 92.81 78 GLN A O 1
ATOM 661 N N . THR A 1 79 ? 4.343 7.422 -2.707 1.00 91.38 79 THR A N 1
ATOM 662 C CA . THR A 1 79 ? 5.258 8.433 -2.182 1.00 91.38 79 THR A CA 1
ATOM 663 C C . THR A 1 79 ? 6.184 8.951 -3.291 1.00 91.38 79 THR A C 1
ATOM 665 O O . THR A 1 79 ? 6.008 8.626 -4.470 1.00 91.38 79 THR A O 1
ATOM 668 N N . ASP A 1 80 ? 7.147 9.803 -2.948 1.00 90.31 80 ASP A N 1
ATOM 669 C CA . ASP A 1 80 ? 8.211 10.220 -3.864 1.00 90.31 80 ASP A CA 1
ATOM 670 C C . ASP A 1 80 ? 9.381 9.210 -3.869 1.00 90.31 80 ASP A C 1
ATOM 672 O O . ASP A 1 80 ? 9.574 8.489 -2.887 1.00 90.31 80 ASP A O 1
ATOM 676 N N . PRO A 1 81 ? 10.196 9.156 -4.939 1.00 89.69 81 PRO A N 1
ATOM 677 C CA . PRO A 1 81 ? 11.296 8.194 -5.037 1.00 89.69 81 PRO A CA 1
ATOM 678 C C . PRO A 1 81 ? 12.321 8.270 -3.898 1.00 89.69 81 PRO A C 1
ATO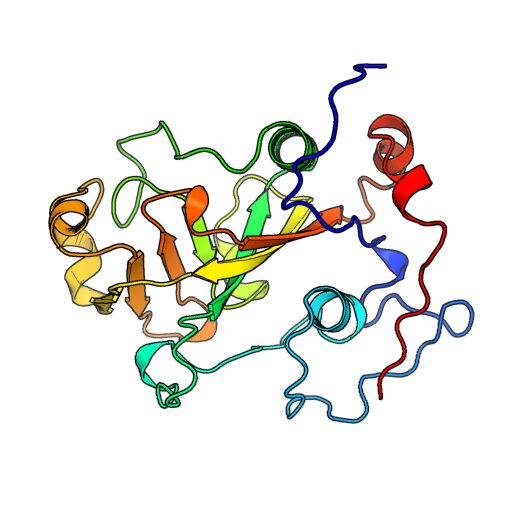M 680 O O . PRO A 1 81 ? 12.806 7.236 -3.452 1.00 89.69 81 PRO A O 1
ATOM 683 N N . GLY A 1 82 ? 12.636 9.467 -3.391 1.00 87.88 82 GLY A N 1
ATOM 684 C CA . GLY A 1 82 ? 13.584 9.619 -2.285 1.00 87.88 82 GLY A CA 1
ATOM 685 C C . GLY A 1 82 ? 13.042 9.004 -0.997 1.00 87.88 82 GLY A C 1
ATOM 686 O O . GLY A 1 82 ? 13.736 8.235 -0.338 1.00 87.88 82 GLY A O 1
ATOM 687 N N . SER A 1 83 ? 11.776 9.276 -0.680 1.00 90.25 83 SER A N 1
ATOM 688 C CA . SER A 1 83 ? 11.084 8.658 0.455 1.00 90.25 83 SER A CA 1
ATOM 689 C C . SER A 1 83 ? 10.957 7.136 0.306 1.00 90.25 83 SER A C 1
ATOM 691 O O . SER A 1 83 ? 11.125 6.425 1.291 1.00 90.25 83 SER A O 1
ATOM 693 N N . ALA A 1 84 ? 10.700 6.619 -0.902 1.00 91.00 84 ALA A N 1
ATOM 694 C CA . ALA A 1 84 ? 10.667 5.173 -1.150 1.00 91.00 84 ALA A CA 1
ATOM 695 C C . ALA A 1 84 ? 12.023 4.510 -0.866 1.00 91.00 84 ALA A C 1
ATOM 697 O O . ALA A 1 84 ? 12.066 3.461 -0.230 1.00 91.00 84 ALA A O 1
ATOM 698 N N . MET A 1 85 ? 13.127 5.157 -1.249 1.00 88.44 85 MET A N 1
ATOM 699 C CA . MET A 1 85 ? 14.470 4.670 -0.924 1.00 88.44 85 MET A CA 1
ATOM 700 C C . MET A 1 85 ? 14.770 4.716 0.570 1.00 88.44 85 MET A C 1
ATOM 702 O O . MET A 1 85 ? 15.364 3.782 1.099 1.00 88.44 85 MET A O 1
ATOM 706 N N . LEU A 1 86 ? 14.331 5.762 1.275 1.00 89.38 86 LEU A N 1
ATOM 707 C CA . LEU A 1 86 ? 14.448 5.794 2.734 1.00 89.38 86 LEU A CA 1
ATOM 708 C C . LEU A 1 86 ? 13.713 4.603 3.357 1.00 89.38 86 LEU A C 1
ATOM 710 O O . LEU A 1 86 ? 14.315 3.874 4.133 1.00 89.38 86 LEU A O 1
ATOM 714 N N . ILE A 1 87 ? 12.474 4.332 2.933 1.00 91.69 87 ILE A N 1
ATOM 715 C CA . ILE A 1 87 ? 11.710 3.154 3.376 1.00 91.69 87 ILE A CA 1
ATOM 716 C C . ILE A 1 87 ? 12.463 1.852 3.050 1.00 91.69 87 ILE A C 1
ATOM 718 O O . ILE A 1 87 ? 12.519 0.954 3.889 1.00 91.69 87 ILE A O 1
ATOM 722 N N . ALA A 1 88 ? 13.094 1.756 1.877 1.00 88.62 88 ALA A N 1
ATOM 723 C CA . ALA A 1 88 ? 13.895 0.595 1.484 1.00 88.62 88 ALA A CA 1
ATOM 724 C C . ALA A 1 88 ? 15.087 0.341 2.408 1.00 88.62 88 ALA A C 1
ATOM 726 O O . ALA A 1 88 ? 15.431 -0.816 2.620 1.00 88.62 88 ALA A O 1
ATOM 727 N N . HIS A 1 89 ? 15.678 1.378 3.001 1.00 84.94 89 HIS A N 1
ATOM 728 C CA . HIS A 1 89 ? 16.823 1.247 3.907 1.00 84.94 89 HIS A CA 1
ATOM 729 C C . HIS A 1 89 ? 16.463 1.266 5.401 1.00 84.94 89 HIS A C 1
ATOM 731 O O . HIS A 1 89 ? 17.262 0.800 6.210 1.00 84.94 89 HIS A O 1
ATOM 737 N N . SER A 1 90 ? 15.304 1.806 5.791 1.00 85.31 90 SER A N 1
ATOM 738 C CA . SER A 1 90 ? 14.943 2.026 7.203 1.00 85.31 90 SER A CA 1
ATOM 739 C C . SER A 1 90 ? 13.604 1.430 7.638 1.00 85.31 90 SER A C 1
ATOM 741 O O . SER A 1 90 ? 13.197 1.670 8.771 1.00 85.31 90 SER A O 1
ATOM 743 N N . ASP A 1 91 ? 12.909 0.706 6.758 1.0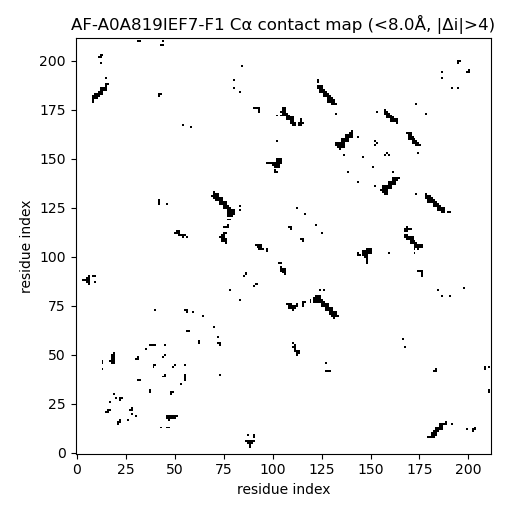0 89.62 91 ASP A N 1
ATOM 744 C CA . ASP A 1 91 ? 11.492 0.350 6.892 1.00 89.62 91 ASP A CA 1
ATOM 745 C C . ASP A 1 91 ? 10.533 1.555 6.898 1.00 89.62 91 ASP A C 1
ATOM 747 O O . ASP A 1 91 ? 10.920 2.728 6.895 1.00 89.62 91 ASP A O 1
ATOM 751 N N . PHE A 1 92 ? 9.234 1.248 6.851 1.00 93.19 92 PHE A N 1
ATOM 752 C CA . PHE A 1 92 ? 8.178 2.239 7.017 1.00 93.19 92 PHE A CA 1
ATOM 753 C C . PHE A 1 92 ? 8.247 2.878 8.403 1.00 93.19 92 PHE A C 1
ATOM 755 O O . PHE A 1 92 ? 8.425 2.200 9.413 1.00 93.19 92 PHE A O 1
ATOM 762 N N . LEU A 1 93 ? 8.005 4.185 8.453 1.00 90.81 93 LEU A N 1
ATOM 763 C CA . LEU A 1 93 ? 7.924 4.947 9.691 1.00 90.81 93 LEU A CA 1
ATOM 764 C C . LEU A 1 93 ? 6.500 5.455 9.904 1.00 90.81 93 LEU A C 1
ATOM 766 O O . LEU A 1 93 ? 5.778 5.765 8.954 1.00 90.81 93 LEU A O 1
ATOM 770 N N . ILE A 1 94 ? 6.105 5.563 11.169 1.00 88.50 94 ILE A N 1
ATOM 771 C CA . ILE A 1 94 ? 4.842 6.193 11.550 1.00 88.50 94 ILE A CA 1
ATOM 772 C C . ILE A 1 94 ? 4.961 7.700 11.296 1.00 88.50 94 ILE A C 1
ATOM 774 O O . ILE A 1 94 ? 5.969 8.320 11.636 1.00 88.50 94 ILE A O 1
ATOM 778 N N . SER A 1 95 ? 3.928 8.300 10.699 1.00 74.81 95 SER A N 1
ATOM 779 C CA . SER A 1 95 ? 3.901 9.747 10.470 1.00 74.81 95 SER A CA 1
ATOM 780 C C . SER A 1 95 ? 3.971 10.526 11.786 1.00 74.81 95 SER A C 1
ATOM 782 O O . SER A 1 95 ? 3.139 10.332 12.670 1.00 74.81 95 SER A O 1
ATOM 784 N N . THR A 1 96 ? 4.908 11.472 11.872 1.00 67.88 96 THR A N 1
ATOM 785 C CA . THR A 1 96 ? 5.057 12.417 12.992 1.00 67.88 96 THR A CA 1
ATOM 786 C C . THR A 1 96 ? 4.234 13.697 12.815 1.00 67.88 96 THR A C 1
ATOM 788 O O . THR A 1 96 ? 4.335 14.611 13.625 1.00 67.88 96 THR A O 1
ATOM 791 N N . LYS A 1 97 ? 3.438 13.824 11.743 1.00 66.50 97 LYS A N 1
ATOM 792 C CA . LYS A 1 97 ? 2.627 15.026 11.478 1.00 66.50 97 LYS A CA 1
ATOM 793 C C . LYS A 1 97 ? 1.205 14.840 11.994 1.00 66.50 97 LYS A C 1
ATOM 795 O O . LYS A 1 97 ? 0.361 14.268 11.307 1.00 66.50 97 LYS A O 1
ATOM 800 N N . TYR A 1 98 ? 0.962 15.342 13.201 1.00 58.03 98 TYR A N 1
ATOM 801 C CA . TYR A 1 98 ? -0.201 14.998 14.015 1.00 58.03 98 TYR A CA 1
ATOM 802 C C . TYR A 1 98 ? -1.546 15.523 13.471 1.00 58.03 98 TYR A C 1
ATOM 804 O O . TYR A 1 98 ? -2.520 14.776 13.382 1.00 58.03 98 TYR A O 1
ATOM 812 N N . GLU A 1 99 ? -1.586 16.773 13.008 1.00 57.28 99 GLU A N 1
ATOM 813 C CA . GLU A 1 99 ? -2.832 17.535 12.790 1.00 57.28 99 GLU A CA 1
ATOM 814 C C . GLU A 1 99 ? -3.548 17.274 11.450 1.00 57.28 99 GLU A C 1
ATOM 816 O O . GLU A 1 99 ? -4.659 17.749 11.227 1.00 57.28 99 GLU A O 1
ATOM 821 N N . SER A 1 100 ? -2.936 16.513 10.538 1.00 63.75 100 SER A N 1
ATOM 822 C CA . SER A 1 100 ? -3.450 16.321 9.165 1.00 63.75 100 SER A CA 1
ATOM 823 C C . SER A 1 100 ? -3.912 14.895 8.853 1.00 63.75 100 SER A C 1
ATOM 825 O O . SER A 1 100 ? -4.312 14.603 7.725 1.00 63.75 100 SER A O 1
ATOM 827 N N . THR A 1 101 ? -3.877 13.995 9.838 1.00 73.25 101 THR A N 1
ATOM 828 C CA . THR A 1 101 ? -4.188 12.576 9.627 1.00 73.25 101 THR A CA 1
ATOM 829 C C . THR A 1 101 ? -5.683 12.288 9.755 1.00 73.25 101 THR A C 1
ATOM 831 O O . THR A 1 101 ? -6.376 12.830 10.618 1.00 73.25 101 THR A O 1
ATOM 834 N N . MET A 1 102 ? -6.216 11.437 8.874 1.00 75.44 102 MET A N 1
ATOM 835 C CA . MET A 1 102 ? -7.659 11.172 8.832 1.00 75.44 102 MET A CA 1
ATOM 836 C C . MET A 1 102 ? -8.150 10.304 9.987 1.00 75.44 102 MET A C 1
ATOM 838 O O . MET A 1 102 ? -9.287 10.482 10.400 1.00 75.44 102 MET A O 1
ATOM 842 N N . ILE A 1 103 ? -7.334 9.363 10.470 1.00 79.88 103 ILE A N 1
ATOM 843 C CA . ILE A 1 103 ? -7.712 8.347 11.472 1.00 79.88 103 ILE A CA 1
ATOM 844 C C . ILE A 1 103 ? -6.537 8.140 12.446 1.00 79.88 103 ILE A C 1
ATOM 846 O O . ILE A 1 103 ? -6.167 7.025 12.813 1.00 79.88 103 ILE A O 1
ATOM 850 N N . GLY A 1 104 ? -5.873 9.244 12.796 1.00 82.44 104 GLY A N 1
ATOM 851 C CA . GLY A 1 104 ? -4.710 9.229 13.675 1.00 82.44 104 GLY A CA 1
ATOM 852 C C . GLY A 1 104 ? -3.407 8.773 13.007 1.00 82.44 104 GLY A C 1
ATOM 853 O O . GLY A 1 104 ? -3.283 8.710 11.780 1.00 82.44 104 GLY A O 1
ATOM 854 N N . HIS A 1 105 ? -2.391 8.491 13.813 1.00 86.25 105 HIS A N 1
ATOM 855 C CA . HIS A 1 105 ? -1.059 8.098 13.361 1.00 86.25 105 HIS A CA 1
ATOM 856 C C . HIS A 1 105 ? -1.008 6.621 12.980 1.00 86.25 105 HIS A C 1
ATOM 858 O O . HIS A 1 105 ? -1.699 5.777 13.548 1.00 86.25 105 HIS A O 1
ATOM 864 N N . GLY A 1 106 ? -0.133 6.329 12.027 1.00 91.50 106 GLY A N 1
ATOM 865 C CA . GLY A 1 106 ? 0.174 4.985 11.570 1.00 91.50 106 GLY A CA 1
ATOM 866 C C . GLY A 1 106 ? 0.753 5.023 10.164 1.00 91.50 106 GLY A C 1
ATOM 867 O O . GLY A 1 106 ? 1.179 6.082 9.682 1.00 91.50 106 GLY A O 1
ATOM 868 N N . VAL A 1 107 ? 0.764 3.865 9.514 1.00 93.75 107 VAL A N 1
ATOM 869 C CA . VAL A 1 107 ? 1.141 3.738 8.105 1.00 93.75 107 VAL A CA 1
ATOM 870 C C . VAL A 1 107 ? -0.126 3.541 7.281 1.00 93.75 107 VAL A C 1
ATOM 872 O O . VAL A 1 107 ? -0.891 2.606 7.509 1.00 93.75 107 VAL A O 1
ATOM 875 N N . TYR A 1 108 ? -0.356 4.452 6.340 1.00 93.12 108 TYR A N 1
ATOM 876 C CA . TYR A 1 108 ? -1.570 4.479 5.532 1.00 93.12 108 TYR A CA 1
ATOM 877 C C . TYR A 1 108 ? -1.392 3.706 4.233 1.00 93.12 108 TYR A C 1
ATOM 879 O O . TYR A 1 108 ? -0.409 3.898 3.511 1.00 93.12 108 TYR A O 1
ATOM 887 N N . PHE A 1 109 ? -2.394 2.901 3.911 1.00 94.06 109 PHE A N 1
ATOM 888 C CA . PHE A 1 109 ? -2.495 2.157 2.670 1.00 94.06 109 PHE A CA 1
ATOM 889 C C . PHE A 1 109 ? -3.881 2.344 2.059 1.00 94.06 109 PHE A C 1
ATOM 891 O O . PHE A 1 109 ? -4.881 2.500 2.759 1.00 94.06 109 PHE A O 1
ATOM 898 N N . ALA A 1 110 ? -3.942 2.294 0.735 1.00 92.62 110 ALA A N 1
ATOM 899 C CA . ALA A 1 110 ? -5.183 2.161 -0.008 1.00 92.62 110 ALA A CA 1
ATOM 900 C C . ALA A 1 110 ? -5.403 0.701 -0.415 1.00 92.62 110 ALA A C 1
ATOM 902 O O . ALA A 1 110 ? -4.459 -0.089 -0.520 1.00 92.62 110 ALA A O 1
ATOM 903 N N . ARG A 1 111 ? -6.657 0.348 -0.701 1.00 90.00 111 ARG A N 1
ATOM 904 C CA . ARG A 1 111 ? -7.021 -0.979 -1.226 1.00 90.00 111 ARG A CA 1
ATOM 905 C C . ARG A 1 111 ? -6.602 -1.197 -2.685 1.00 90.00 111 ARG A C 1
ATOM 907 O O . ARG A 1 111 ? -6.516 -2.337 -3.132 1.00 90.00 111 ARG A O 1
ATOM 914 N N . SER A 1 112 ? -6.364 -0.122 -3.428 1.00 86.69 112 SER A N 1
ATOM 915 C CA . SER A 1 112 ? -5.959 -0.152 -4.834 1.00 86.69 112 SER A CA 1
ATOM 916 C C . SER A 1 112 ? -4.928 0.928 -5.127 1.00 86.69 112 SER A C 1
ATOM 918 O O . SER A 1 112 ? -4.803 1.911 -4.388 1.00 86.69 112 SER A O 1
ATOM 920 N N . ARG A 1 113 ? -4.214 0.776 -6.245 1.00 86.50 113 ARG A N 1
ATOM 921 C CA . ARG A 1 113 ? -3.286 1.797 -6.734 1.00 86.50 113 ARG A CA 1
ATOM 922 C C . ARG A 1 113 ? -4.016 3.110 -7.016 1.00 86.50 113 ARG A C 1
ATOM 924 O O . ARG A 1 113 ? -3.551 4.159 -6.585 1.00 86.50 113 ARG A O 1
ATOM 931 N N . GLU A 1 114 ? -5.169 3.071 -7.676 1.00 83.75 114 GLU A N 1
ATOM 932 C CA . GLU A 1 114 ? -5.990 4.255 -7.981 1.00 83.75 114 GLU A CA 1
ATOM 933 C C . GLU A 1 114 ? -6.391 5.000 -6.700 1.00 83.75 114 GLU A C 1
ATOM 935 O O . GLU A 1 114 ? -6.370 6.232 -6.652 1.00 83.75 114 GLU A O 1
ATOM 940 N N . GLY A 1 115 ? -6.676 4.252 -5.630 1.00 81.56 115 GLY A N 1
ATOM 941 C CA . GLY A 1 115 ? -6.945 4.803 -4.308 1.00 81.56 115 GLY A CA 1
ATOM 942 C C . GLY A 1 115 ? -5.775 5.605 -3.729 1.00 81.56 115 GLY A C 1
ATOM 943 O O . GLY A 1 115 ? -6.016 6.493 -2.912 1.00 81.56 115 GLY A O 1
ATOM 944 N N . THR A 1 116 ? -4.532 5.355 -4.156 1.00 82.12 116 THR A N 1
ATOM 945 C CA . THR A 1 116 ? -3.355 6.136 -3.726 1.00 82.12 116 THR A CA 1
ATOM 946 C C . THR A 1 116 ? -3.187 7.446 -4.506 1.00 82.12 116 THR A C 1
ATOM 948 O O . THR A 1 116 ? -2.791 8.459 -3.928 1.00 82.12 116 THR A O 1
ATOM 951 N N . GLU A 1 117 ? -3.565 7.481 -5.790 1.00 79.81 117 GLU A N 1
ATOM 952 C CA . GLU A 1 117 ? -3.271 8.602 -6.703 1.00 79.81 117 GLU A CA 1
ATOM 953 C C . GLU A 1 117 ? -3.985 9.907 -6.341 1.00 79.81 117 GLU A C 1
ATOM 955 O O . GLU A 1 117 ? -3.469 11.003 -6.582 1.00 79.81 117 GLU A O 1
ATOM 960 N N . ARG A 1 118 ? -5.171 9.804 -5.733 1.00 68.88 118 ARG A N 1
ATOM 961 C CA . ARG A 1 118 ? -5.946 10.970 -5.282 1.00 68.88 118 ARG A CA 1
ATOM 962 C C . ARG A 1 118 ? -5.369 11.626 -4.027 1.00 68.88 118 ARG A C 1
ATOM 964 O O . ARG A 1 118 ? -5.834 12.698 -3.653 1.00 68.88 118 ARG A O 1
ATOM 971 N N . LYS A 1 119 ? -4.401 10.984 -3.367 1.00 61.78 119 LYS A N 1
ATOM 972 C CA . LYS A 1 119 ? -4.016 11.299 -1.983 1.00 61.78 119 LYS A CA 1
ATOM 973 C C . LYS A 1 119 ? -2.598 11.823 -1.846 1.00 61.78 119 LYS A C 1
ATOM 975 O O . LYS A 1 119 ? -2.308 12.560 -0.906 1.00 61.78 119 LYS A O 1
ATOM 980 N N . ALA A 1 120 ? -1.711 11.481 -2.774 1.00 57.28 120 ALA A N 1
ATOM 981 C CA . ALA A 1 120 ? -0.315 11.844 -2.634 1.00 57.28 120 ALA A CA 1
ATOM 982 C C . ALA A 1 120 ? -0.008 13.206 -3.285 1.00 57.28 120 ALA A C 1
ATOM 984 O O . ALA A 1 120 ? 0.056 13.342 -4.509 1.00 57.28 120 ALA A O 1
ATOM 985 N N . ASN A 1 121 ? 0.294 14.202 -2.442 1.00 61.19 121 ASN A N 1
ATOM 986 C CA . ASN A 1 121 ? 1.079 15.383 -2.838 1.00 61.19 121 ASN A CA 1
ATOM 987 C C . ASN A 1 121 ? 2.522 15.001 -3.235 1.00 61.19 121 ASN A C 1
ATOM 989 O O . ASN A 1 121 ? 3.252 15.815 -3.791 1.00 61.19 121 ASN A O 1
ATOM 993 N N . ARG A 1 122 ? 2.937 13.759 -2.946 1.00 68.44 122 ARG A N 1
ATOM 994 C CA . ARG A 1 122 ? 4.242 13.175 -3.270 1.00 68.44 122 ARG A CA 1
ATOM 995 C C . ARG A 1 122 ? 4.047 12.016 -4.239 1.00 68.44 122 ARG A C 1
ATOM 997 O O . ARG A 1 122 ? 3.502 10.985 -3.868 1.00 68.44 122 ARG A O 1
ATOM 1004 N N . ARG A 1 123 ? 4.452 12.202 -5.492 1.00 81.06 123 ARG A N 1
ATOM 1005 C CA . ARG A 1 123 ? 4.253 11.227 -6.572 1.00 81.06 123 ARG A CA 1
ATOM 1006 C C . ARG A 1 123 ? 5.594 10.709 -7.067 1.00 81.06 123 ARG A C 1
ATOM 1008 O O . ARG A 1 123 ? 6.605 11.398 -6.962 1.00 81.06 123 ARG A O 1
ATOM 1015 N N . GLY A 1 124 ? 5.569 9.537 -7.691 1.00 86.50 124 GLY A N 1
ATOM 1016 C CA . GLY A 1 124 ? 6.716 8.999 -8.420 1.00 86.50 124 GLY A CA 1
ATOM 1017 C C . GLY A 1 124 ? 7.186 7.631 -7.954 1.00 86.50 124 GLY A C 1
ATOM 1018 O O . GLY A 1 124 ? 7.947 7.014 -8.685 1.00 86.50 124 GLY A O 1
ATOM 1019 N N . ALA A 1 125 ? 6.713 7.130 -6.814 1.00 91.56 125 ALA A N 1
ATOM 1020 C CA . ALA A 1 125 ? 6.947 5.759 -6.381 1.00 91.56 125 ALA A CA 1
ATOM 1021 C C . ALA A 1 125 ? 5.663 5.115 -5.842 1.00 91.56 125 ALA A C 1
ATOM 1023 O O . ALA A 1 125 ? 4.856 5.770 -5.178 1.00 91.56 125 ALA A O 1
ATOM 1024 N N . PHE A 1 126 ? 5.489 3.829 -6.130 1.00 93.44 126 PHE A N 1
ATOM 1025 C CA . PHE A 1 126 ? 4.377 3.005 -5.667 1.00 93.44 126 PHE A CA 1
ATOM 1026 C C . PHE A 1 126 ? 4.927 1.797 -4.921 1.00 93.44 126 PHE A C 1
ATOM 1028 O O . PHE A 1 126 ? 5.856 1.150 -5.396 1.00 93.44 126 PHE A O 1
ATOM 1035 N N . ILE A 1 127 ? 4.331 1.472 -3.781 1.00 94.81 127 ILE A N 1
ATOM 1036 C CA . ILE A 1 127 ? 4.666 0.301 -2.972 1.00 94.81 127 ILE A CA 1
ATOM 1037 C C . ILE A 1 127 ? 3.431 -0.594 -2.887 1.00 94.81 127 ILE A C 1
ATOM 1039 O O . ILE A 1 127 ? 2.330 -0.108 -2.621 1.00 94.81 127 ILE A O 1
ATOM 1043 N N . CYS A 1 128 ? 3.623 -1.890 -3.118 1.00 95.25 128 CYS A N 1
ATOM 1044 C CA . CYS A 1 128 ? 2.634 -2.936 -2.874 1.00 95.25 128 CYS A CA 1
ATOM 1045 C C . CYS A 1 128 ? 3.129 -3.763 -1.691 1.00 95.25 128 CYS A C 1
ATOM 1047 O O . CYS A 1 128 ? 4.257 -4.257 -1.717 1.00 95.25 128 CYS A O 1
ATOM 1049 N N . ALA A 1 129 ? 2.314 -3.871 -0.647 1.00 96.12 129 ALA A N 1
ATOM 1050 C CA . ALA A 1 129 ? 2.700 -4.465 0.623 1.00 96.12 129 ALA A CA 1
ATOM 1051 C C . ALA A 1 129 ? 1.726 -5.562 1.046 1.00 96.12 129 ALA A C 1
ATOM 1053 O O . ALA A 1 129 ? 0.514 -5.427 0.902 1.00 96.12 129 ALA A O 1
ATOM 1054 N N . GLU A 1 130 ? 2.265 -6.625 1.628 1.00 95.44 130 GLU A N 1
ATOM 1055 C CA . GLU A 1 130 ? 1.514 -7.616 2.384 1.00 95.44 130 GLU A CA 1
ATOM 1056 C C . GLU A 1 130 ? 1.479 -7.205 3.862 1.00 95.44 130 GLU A C 1
ATOM 1058 O O . GLU A 1 130 ? 2.516 -6.923 4.470 1.00 95.44 130 GLU A O 1
ATOM 1063 N N . ILE A 1 131 ? 0.278 -7.165 4.438 1.00 95.62 131 ILE A N 1
ATOM 1064 C CA . ILE A 1 131 ? 0.011 -6.534 5.731 1.00 95.62 131 ILE A CA 1
ATOM 1065 C C . ILE A 1 131 ? -0.741 -7.488 6.652 1.00 95.62 131 ILE A C 1
ATOM 1067 O O . ILE A 1 131 ? -1.727 -8.102 6.254 1.00 95.62 131 ILE A O 1
ATOM 1071 N N . GLU A 1 132 ? -0.295 -7.578 7.900 1.00 95.19 132 GLU A N 1
ATOM 1072 C CA . GLU A 1 132 ? -1.007 -8.203 9.009 1.00 95.19 132 GLU A CA 1
ATOM 1073 C C . GLU A 1 132 ? -2.046 -7.253 9.600 1.00 95.19 132 GLU A C 1
ATOM 1075 O O . GLU A 1 132 ? -1.722 -6.301 10.311 1.00 95.19 132 GLU A O 1
ATOM 1080 N N . MET A 1 133 ? -3.315 -7.515 9.318 1.00 93.94 133 MET A N 1
ATOM 1081 C CA . MET A 1 133 ? -4.390 -6.600 9.696 1.00 93.94 133 MET A CA 1
ATOM 1082 C C . MET A 1 133 ? -4.725 -6.653 11.193 1.00 93.94 133 MET A C 1
ATOM 1084 O O . MET A 1 133 ? -5.196 -5.657 11.740 1.00 93.94 133 MET A O 1
ATOM 1088 N N . GLY A 1 134 ? -4.460 -7.778 11.868 1.00 93.19 134 GLY A N 1
ATOM 1089 C CA . GLY A 1 134 ? -4.764 -7.949 13.292 1.00 93.19 134 GLY A CA 1
ATOM 1090 C C . GLY A 1 134 ? -6.250 -7.735 13.600 1.00 93.19 134 GLY A C 1
ATOM 1091 O O . GLY A 1 134 ? -7.119 -8.167 12.835 1.00 93.19 134 GLY A O 1
ATOM 1092 N N . ARG A 1 135 ? -6.552 -7.068 14.717 1.00 93.25 135 ARG A N 1
ATOM 1093 C CA . ARG A 1 135 ? -7.909 -6.611 15.048 1.00 93.25 135 ARG A CA 1
ATOM 1094 C C . ARG A 1 135 ? -8.217 -5.328 14.287 1.00 93.25 135 ARG A C 1
ATOM 1096 O O . ARG A 1 135 ? -7.518 -4.328 14.449 1.00 93.25 135 ARG A O 1
ATOM 1103 N N . VAL A 1 136 ? -9.278 -5.348 13.485 1.00 94.12 136 VAL A N 1
ATOM 1104 C CA . VAL A 1 136 ? -9.611 -4.245 12.577 1.00 94.12 136 VAL A CA 1
ATOM 1105 C C . VAL A 1 136 ? -10.835 -3.482 13.065 1.00 94.12 136 VAL A C 1
ATOM 1107 O O . VAL A 1 136 ? -11.919 -4.052 13.168 1.00 94.12 136 VAL A O 1
ATOM 1110 N N . LEU A 1 137 ? -10.668 -2.183 13.314 1.00 94.00 137 LEU A N 1
ATOM 1111 C CA . LEU A 1 137 ? -11.769 -1.252 13.529 1.00 94.00 137 LEU A CA 1
ATOM 1112 C C . LEU A 1 137 ? -12.362 -0.871 12.172 1.00 94.00 137 LEU A C 1
ATOM 1114 O O . LEU A 1 137 ? -11.661 -0.313 11.326 1.00 94.00 137 LEU A O 1
ATOM 1118 N N . ARG A 1 138 ? -13.647 -1.157 11.965 1.00 94.25 138 ARG A N 1
ATOM 1119 C CA . ARG A 1 138 ? -14.396 -0.672 10.802 1.00 94.25 138 ARG A CA 1
ATOM 1120 C C . ARG A 1 138 ? -14.879 0.746 11.065 1.00 94.25 138 ARG A C 1
ATOM 1122 O O . ARG A 1 138 ? -15.520 0.978 12.081 1.00 94.25 138 ARG A O 1
ATOM 1129 N N . LEU A 1 139 ? -14.601 1.652 10.138 1.00 93.25 139 LEU A N 1
ATOM 1130 C CA . LEU A 1 139 ? -15.082 3.026 10.163 1.00 93.25 139 LEU A CA 1
ATOM 1131 C C . LEU A 1 139 ? -15.823 3.323 8.868 1.00 93.25 139 LEU A C 1
ATOM 1133 O O . LEU A 1 139 ? -15.280 3.149 7.778 1.00 93.25 139 LEU A O 1
ATOM 1137 N N . GLU A 1 140 ? -17.050 3.795 8.989 1.00 92.56 140 GLU A N 1
ATOM 1138 C CA . GLU A 1 140 ? -17.841 4.290 7.873 1.00 92.56 140 GLU A CA 1
ATOM 1139 C C . GLU A 1 140 ? -17.556 5.772 7.612 1.00 92.56 140 GLU A C 1
ATOM 1141 O O . GLU A 1 140 ? -17.101 6.515 8.485 1.00 92.56 140 GLU A O 1
ATOM 1146 N N . GLU A 1 141 ? -17.882 6.244 6.408 1.00 87.38 141 GLU A N 1
ATOM 1147 C CA . GLU A 1 141 ? -17.600 7.621 5.985 1.00 87.38 141 GLU A CA 1
ATOM 1148 C C . GLU A 1 141 ? -18.156 8.692 6.946 1.00 87.38 141 GLU A C 1
ATOM 1150 O O . GLU A 1 141 ? -17.500 9.701 7.217 1.00 87.38 141 GLU A O 1
ATOM 1155 N N . LYS A 1 142 ? -19.323 8.430 7.546 1.00 89.06 142 LYS A N 1
ATOM 1156 C CA . LYS A 1 142 ? -19.963 9.301 8.549 1.00 89.06 142 LYS A CA 1
ATOM 1157 C C . LYS A 1 142 ? -19.167 9.435 9.857 1.00 89.06 142 LYS A C 1
ATOM 1159 O O . LYS A 1 142 ? -19.353 10.401 10.590 1.00 89.06 142 LYS A O 1
ATOM 1164 N N . GLU A 1 143 ? -18.279 8.488 10.151 1.00 88.94 143 GLU A N 1
ATOM 1165 C CA . GLU A 1 143 ? -17.503 8.413 11.397 1.00 88.94 143 GLU A CA 1
ATOM 1166 C C . GLU A 1 143 ? -16.130 9.086 11.271 1.00 88.94 143 GLU A C 1
ATOM 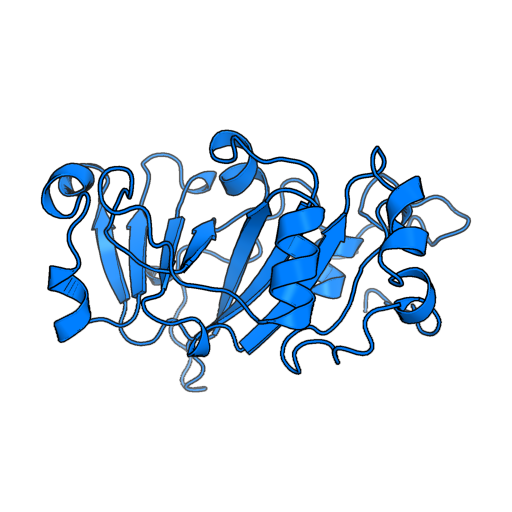1168 O O . GLU A 1 143 ? -15.408 9.22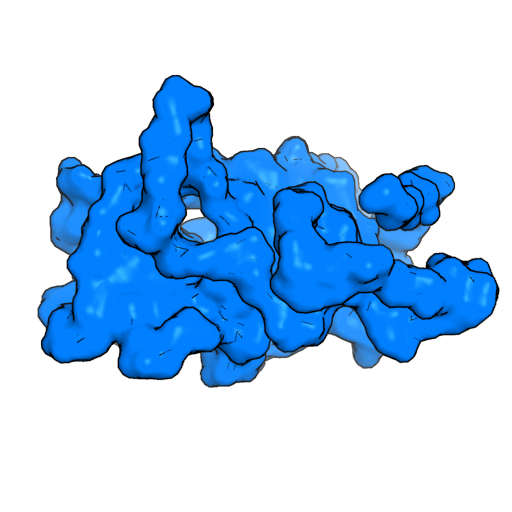4 12.259 1.00 88.94 143 GLU A O 1
ATOM 1173 N N . ARG A 1 144 ? -15.771 9.571 10.073 1.00 82.44 144 ARG A N 1
ATOM 1174 C CA . ARG A 1 144 ? -14.459 10.167 9.767 1.00 82.44 144 ARG A CA 1
ATOM 1175 C C . ARG A 1 144 ? -14.019 11.228 10.770 1.00 82.44 144 ARG A C 1
ATOM 1177 O O . ARG A 1 144 ? -12.868 11.253 11.191 1.00 82.44 144 ARG A O 1
ATOM 1184 N N . ASN A 1 145 ? -14.936 12.118 11.142 1.00 85.19 145 ASN A N 1
ATOM 1185 C CA . ASN A 1 145 ? -14.621 13.248 12.013 1.00 85.19 145 ASN A CA 1
ATOM 1186 C C . ASN A 1 145 ? -14.448 12.838 13.482 1.00 85.19 145 ASN A C 1
ATOM 1188 O O . ASN A 1 145 ? -13.797 13.564 14.228 1.00 85.19 145 ASN A O 1
ATOM 1192 N N . LEU A 1 146 ? -14.976 11.681 13.899 1.00 86.06 146 LEU A N 1
ATOM 1193 C CA . LEU A 1 146 ? -14.853 11.204 15.280 1.00 86.06 146 LEU A CA 1
ATOM 1194 C C . LEU A 1 146 ? -13.405 10.823 15.617 1.00 86.06 146 LEU A C 1
ATOM 1196 O O . LEU A 1 146 ? -12.935 11.117 16.718 1.00 86.06 146 LEU A O 1
ATOM 1200 N N . TYR A 1 147 ? -12.698 10.244 14.641 1.00 84.19 147 TYR A N 1
ATOM 1201 C CA . TYR A 1 147 ? -11.346 9.690 14.783 1.00 84.19 147 TYR A CA 1
ATOM 1202 C C . TYR A 1 147 ? -10.247 10.547 14.141 1.00 84.19 147 TYR A C 1
ATOM 1204 O O . TYR A 1 147 ? -9.075 10.162 14.128 1.00 84.19 147 TYR A O 1
ATOM 1212 N N . ARG A 1 148 ? -10.597 11.723 13.610 1.00 86.44 148 ARG A N 1
ATOM 1213 C CA . ARG A 1 148 ? -9.640 12.602 12.934 1.00 86.44 148 ARG A CA 1
ATOM 1214 C C . ARG A 1 148 ? -8.529 13.036 13.884 1.00 86.44 148 ARG A C 1
ATOM 1216 O O . ARG A 1 148 ? -8.802 13.652 14.909 1.00 86.44 148 ARG A O 1
ATOM 1223 N N . GLY A 1 149 ? -7.284 12.717 13.528 1.00 82.19 149 GLY A N 1
ATOM 1224 C CA . GLY A 1 149 ? -6.107 13.007 14.349 1.00 82.19 149 GLY A CA 1
ATOM 1225 C C . GLY A 1 149 ? -6.047 12.278 15.698 1.00 82.19 149 GLY A C 1
ATOM 1226 O O . GLY A 1 149 ? -5.244 12.677 16.535 1.00 82.19 149 GLY A O 1
ATOM 1227 N N . LYS A 1 150 ? -6.870 11.243 15.935 1.00 86.12 150 LYS A N 1
ATOM 1228 C CA . LYS A 1 150 ? -6.932 10.523 17.219 1.00 86.12 150 LYS A CA 1
ATOM 1229 C C . LYS A 1 150 ? -6.519 9.061 17.088 1.00 86.12 150 LYS A C 1
ATOM 1231 O O . LYS A 1 150 ? -6.903 8.381 16.138 1.00 86.12 150 LYS A O 1
ATOM 1236 N N . ASN A 1 151 ? -5.818 8.566 18.107 1.00 88.12 151 ASN A N 1
ATOM 1237 C CA . ASN A 1 151 ? -5.344 7.181 18.203 1.00 88.12 151 ASN A CA 1
ATOM 1238 C C . ASN A 1 151 ? -6.102 6.359 19.253 1.00 88.12 151 ASN A C 1
ATOM 1240 O O . ASN A 1 151 ? -5.606 5.320 19.677 1.00 88.12 151 ASN A O 1
ATOM 1244 N N . ASP A 1 152 ? -7.300 6.777 19.669 1.00 89.38 152 ASP A N 1
ATOM 1245 C CA . ASP A 1 152 ? -8.082 6.099 20.721 1.00 89.38 152 ASP A CA 1
ATOM 1246 C C . ASP A 1 152 ? -8.310 4.606 20.411 1.00 89.38 152 ASP A C 1
ATOM 1248 O O . ASP A 1 152 ? -8.371 3.758 21.300 1.00 89.38 152 ASP A O 1
ATOM 1252 N N . TRP A 1 153 ? -8.354 4.260 19.122 1.00 91.00 153 TRP A N 1
ATOM 1253 C CA . TRP A 1 153 ? -8.495 2.891 18.640 1.00 91.00 153 TRP A CA 1
ATOM 1254 C C . TRP A 1 153 ? -7.260 2.004 18.880 1.00 91.00 153 TRP A C 1
ATOM 1256 O O . TRP A 1 153 ? -7.404 0.784 18.913 1.00 91.00 153 TRP A O 1
ATOM 1266 N N . TRP A 1 154 ? -6.063 2.566 19.106 1.00 93.12 154 TRP A N 1
ATOM 1267 C CA . TRP A 1 154 ? -4.817 1.806 19.318 1.00 93.12 154 TRP A CA 1
ATOM 1268 C C . TRP A 1 154 ? -4.848 0.909 20.557 1.00 93.12 154 TRP A C 1
ATOM 1270 O O . TRP A 1 154 ? -4.061 -0.038 20.636 1.00 93.12 154 TRP A O 1
ATOM 1280 N N . ALA A 1 155 ? -5.700 1.216 21.538 1.00 93.06 155 ALA A N 1
ATOM 1281 C CA . ALA A 1 155 ? -5.841 0.412 22.749 1.00 93.06 155 ALA A CA 1
ATOM 1282 C C . ALA A 1 155 ? -6.482 -0.956 22.459 1.00 93.06 155 ALA A C 1
ATOM 1284 O O . ALA A 1 155 ? -6.157 -1.954 23.102 1.00 93.06 155 ALA A O 1
ATOM 1285 N N . THR A 1 156 ? -7.381 -1.013 21.477 1.00 94.44 156 THR A N 1
ATOM 1286 C CA . THR A 1 156 ? -8.253 -2.170 21.232 1.00 94.44 156 THR A CA 1
ATOM 1287 C C . THR A 1 156 ? -8.088 -2.779 19.844 1.00 94.44 156 THR A C 1
ATOM 1289 O O . THR A 1 156 ? -8.490 -3.923 19.641 1.00 94.44 156 THR A O 1
ATOM 1292 N N . HIS A 1 157 ? -7.463 -2.061 18.911 1.00 95.25 157 HIS A N 1
ATOM 1293 C CA . HIS A 1 157 ? -7.321 -2.457 17.516 1.00 95.25 157 HIS A CA 1
ATOM 1294 C C . HIS A 1 157 ? -5.896 -2.224 17.005 1.00 95.25 157 HIS A C 1
ATOM 1296 O O . HIS A 1 157 ? -5.156 -1.368 17.497 1.00 95.25 157 HIS A O 1
ATOM 1302 N N . ASP A 1 158 ? -5.532 -2.994 15.985 1.00 95.12 158 ASP A N 1
ATOM 1303 C CA . ASP A 1 158 ? -4.223 -2.967 15.328 1.00 95.12 158 ASP A CA 1
ATOM 1304 C C . ASP A 1 158 ? -4.291 -2.233 13.980 1.00 95.12 158 ASP A C 1
ATOM 1306 O O . ASP A 1 158 ? -3.298 -1.676 13.509 1.00 95.12 158 ASP A O 1
ATOM 1310 N N . THR A 1 159 ? -5.482 -2.175 13.380 1.00 95.25 159 THR A N 1
ATOM 1311 C CA . THR A 1 159 ? -5.736 -1.468 12.123 1.00 95.25 159 THR A CA 1
ATOM 1312 C C . THR A 1 159 ? -7.072 -0.740 12.181 1.00 95.25 159 THR A C 1
ATOM 1314 O O . THR A 1 159 ? -8.063 -1.302 12.645 1.00 95.25 159 THR A O 1
ATOM 1317 N N . ALA A 1 160 ? -7.132 0.475 11.647 1.00 94.38 160 ALA A N 1
ATOM 1318 C CA . ALA A 1 160 ? -8.389 1.156 11.357 1.00 94.38 160 ALA A CA 1
ATOM 1319 C C . ALA A 1 160 ? -8.654 1.131 9.848 1.00 94.38 160 ALA A C 1
ATOM 1321 O O . ALA A 1 160 ? -7.816 1.580 9.068 1.00 94.38 160 ALA A O 1
ATOM 1322 N N . TYR A 1 161 ? -9.803 0.598 9.435 1.00 94.44 161 TYR A N 1
ATOM 1323 C CA . TYR A 1 161 ? -10.219 0.461 8.040 1.00 94.44 161 TYR A CA 1
ATOM 1324 C C . TYR A 1 161 ? -11.377 1.406 7.748 1.00 94.44 161 TYR A C 1
ATOM 1326 O O . TYR A 1 161 ? -12.436 1.306 8.362 1.00 94.44 161 TYR A O 1
ATOM 1334 N N . PHE A 1 162 ? -11.187 2.290 6.780 1.00 92.69 162 PHE A N 1
ATOM 1335 C CA . PHE A 1 162 ? -12.149 3.304 6.387 1.00 92.69 162 PHE A CA 1
ATOM 1336 C C . PHE A 1 162 ? -12.869 2.910 5.103 1.00 92.69 162 PHE A C 1
ATOM 1338 O O . PHE A 1 162 ? -12.277 2.850 4.020 1.00 92.69 162 PHE A O 1
ATOM 1345 N N . CYS A 1 163 ? -14.161 2.642 5.245 1.00 92.69 163 CYS A N 1
ATOM 1346 C CA . CYS A 1 163 ? -15.068 2.329 4.159 1.00 92.69 163 CYS A CA 1
ATOM 1347 C C . CYS A 1 163 ? -15.600 3.628 3.551 1.00 92.69 163 CYS A C 1
ATOM 1349 O O . CYS A 1 163 ? -16.398 4.345 4.158 1.00 92.69 163 CYS A O 1
ATOM 1351 N N . HIS A 1 164 ? -15.165 3.920 2.329 1.00 89.75 164 HIS A N 1
ATOM 1352 C CA . HIS A 1 164 ? -15.709 5.017 1.539 1.00 89.75 164 HIS A CA 1
ATOM 1353 C C . HIS A 1 164 ? -17.014 4.600 0.847 1.00 89.75 164 HIS A C 1
ATOM 1355 O O . HIS A 1 164 ? -17.257 3.417 0.591 1.00 89.75 164 HIS A O 1
ATOM 1361 N N . SER A 1 165 ? -17.836 5.579 0.468 1.00 89.75 165 SER A N 1
ATOM 1362 C CA . SER A 1 165 ? -18.963 5.366 -0.452 1.00 89.75 165 SER A CA 1
ATOM 1363 C C . SER A 1 165 ? -18.529 4.746 -1.788 1.00 89.75 165 SER A C 1
ATOM 1365 O O . SER A 1 165 ? -19.185 3.827 -2.271 1.00 89.75 165 SER A O 1
ATOM 1367 N N . ASP A 1 166 ? -17.396 5.185 -2.351 1.00 87.56 166 ASP A N 1
ATOM 1368 C CA . ASP A 1 166 ? -16.718 4.509 -3.465 1.00 87.56 166 ASP A CA 1
ATOM 1369 C C . ASP A 1 166 ? -15.682 3.504 -2.925 1.00 87.56 166 ASP A C 1
ATOM 1371 O O . ASP A 1 166 ? -14.627 3.924 -2.435 1.00 87.56 166 ASP A O 1
ATOM 1375 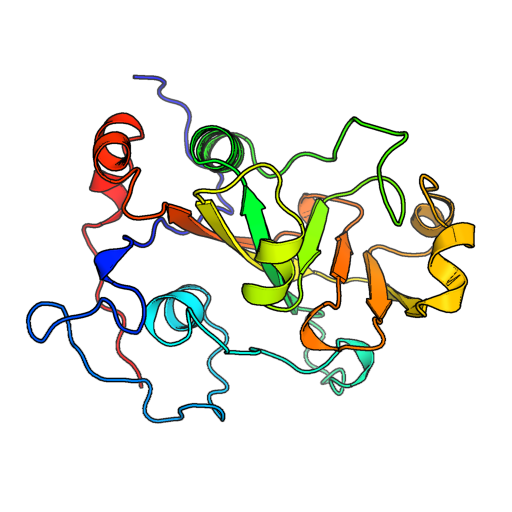N N . PRO A 1 167 ? -15.907 2.182 -3.060 1.00 84.44 167 PRO A N 1
ATOM 1376 C CA . PRO A 1 167 ? -15.004 1.166 -2.523 1.00 84.44 167 PRO A CA 1
ATOM 1377 C C . PRO A 1 167 ? -13.576 1.246 -3.081 1.00 84.44 167 PRO A C 1
ATOM 1379 O O . PRO A 1 167 ? -12.633 0.781 -2.445 1.00 84.44 167 PRO A O 1
ATOM 1382 N N . ARG A 1 168 ? -13.377 1.837 -4.266 1.00 82.69 168 ARG A N 1
ATOM 1383 C CA . ARG A 1 168 ? -12.042 2.013 -4.872 1.00 82.69 168 ARG A CA 1
ATOM 1384 C C . ARG A 1 168 ? -11.171 2.991 -4.089 1.00 82.69 168 ARG A C 1
ATOM 1386 O O . ARG A 1 168 ? -9.967 3.055 -4.317 1.00 82.69 168 ARG A O 1
ATOM 1393 N N . LEU A 1 169 ? -11.781 3.770 -3.200 1.00 86.56 169 LEU A N 1
ATOM 1394 C CA . LEU A 1 169 ? -11.103 4.769 -2.388 1.00 86.56 169 LEU A CA 1
ATOM 1395 C C . LEU A 1 169 ? -10.787 4.275 -0.982 1.00 86.56 169 LEU A C 1
ATOM 1397 O O . LEU A 1 169 ? -10.042 4.980 -0.306 1.00 86.56 169 LEU A O 1
ATOM 1401 N N . ASP A 1 170 ? -11.302 3.100 -0.589 1.00 90.44 170 ASP A N 1
ATOM 1402 C CA . ASP A 1 170 ? -11.100 2.490 0.728 1.00 90.44 170 ASP A CA 1
ATOM 1403 C C . ASP A 1 170 ? -9.633 2.549 1.170 1.00 90.44 170 ASP A C 1
ATOM 1405 O O . ASP A 1 170 ? -8.693 2.300 0.397 1.00 90.44 170 ASP A O 1
ATOM 1409 N N . GLU A 1 171 ? -9.461 2.850 2.450 1.00 91.62 171 GLU A N 1
ATOM 1410 C CA . GLU A 1 171 ? -8.166 3.058 3.082 1.00 91.62 171 GLU A CA 1
ATOM 1411 C C . GLU A 1 171 ? -8.075 2.324 4.386 1.00 91.62 171 GLU A C 1
ATOM 1413 O O . GLU A 1 171 ? -9.078 2.014 5.022 1.00 91.62 171 GLU A O 1
ATOM 1418 N N . PHE A 1 172 ? -6.851 2.119 4.831 1.00 93.50 172 PHE A N 1
ATOM 1419 C CA . PHE A 1 172 ? -6.617 1.637 6.165 1.00 93.50 172 PHE A CA 1
ATOM 1420 C C . PHE A 1 172 ? -5.295 2.162 6.706 1.00 93.50 172 PHE A C 1
ATOM 1422 O O . PHE A 1 172 ? -4.339 2.417 5.972 1.00 93.50 172 PHE A O 1
ATOM 1429 N N . CYS A 1 173 ? -5.280 2.351 8.017 1.00 94.44 173 CYS A N 1
ATOM 1430 C CA . CYS A 1 173 ? -4.142 2.816 8.783 1.00 94.44 173 CYS A CA 1
ATOM 1431 C C . CYS A 1 173 ? -3.722 1.692 9.724 1.00 94.44 173 CYS A C 1
ATOM 1433 O O . CYS A 1 173 ? -4.505 1.292 10.590 1.00 94.44 173 CYS A O 1
ATOM 1435 N N . VAL A 1 174 ? -2.506 1.176 9.549 1.00 95.25 174 VAL A N 1
ATOM 1436 C CA . VAL A 1 174 ? -1.931 0.205 10.488 1.00 95.25 174 VAL A CA 1
ATOM 1437 C C . VAL A 1 174 ? -1.181 0.930 11.593 1.00 95.25 174 VAL A C 1
ATOM 1439 O O . VAL A 1 174 ? -0.443 1.886 11.337 1.00 95.25 174 VAL A O 1
ATOM 1442 N N . LYS A 1 175 ? -1.365 0.468 12.828 1.00 93.88 175 LYS A N 1
ATOM 1443 C CA . LYS A 1 175 ? -0.767 1.058 14.028 1.00 93.88 175 LYS A CA 1
ATOM 1444 C C . LYS A 1 175 ? 0.758 0.982 14.013 1.00 93.88 175 LYS A C 1
ATOM 1446 O O . LYS A 1 175 ? 1.415 1.908 14.481 1.00 93.88 175 LYS A O 1
ATOM 1451 N N . SER A 1 176 ? 1.318 -0.112 13.497 1.00 94.31 176 SER A N 1
ATOM 1452 C CA . SER A 1 176 ? 2.751 -0.398 13.572 1.00 94.31 176 SER A CA 1
ATOM 1453 C C . SER A 1 176 ? 3.343 -0.829 12.225 1.00 94.31 176 SER A C 1
ATOM 1455 O O . SER A 1 176 ? 2.789 -1.716 11.572 1.00 94.31 176 SER A O 1
ATOM 1457 N N . PRO A 1 177 ? 4.536 -0.329 11.844 1.00 95.12 177 PRO A N 1
ATOM 1458 C CA . PRO A 1 177 ? 5.303 -0.854 10.714 1.00 95.12 177 PRO A CA 1
ATOM 1459 C C . PRO A 1 177 ? 5.647 -2.344 10.833 1.00 95.12 177 PRO A C 1
ATOM 1461 O O . PRO A 1 177 ? 5.943 -3.001 9.835 1.00 95.12 177 PRO A O 1
ATOM 1464 N N . THR A 1 178 ? 5.603 -2.917 12.041 1.00 95.44 178 THR A N 1
ATOM 1465 C CA . THR A 1 178 ? 5.802 -4.360 12.239 1.00 95.44 178 THR A CA 1
ATOM 1466 C C . THR A 1 178 ? 4.723 -5.202 11.559 1.00 95.44 178 THR A C 1
ATOM 1468 O O . THR A 1 178 ? 5.021 -6.328 11.177 1.00 95.44 178 THR A O 1
ATOM 1471 N N . GLN A 1 179 ? 3.529 -4.643 11.327 1.00 95.81 179 GLN A N 1
ATOM 1472 C CA . GLN A 1 179 ? 2.436 -5.296 10.597 1.00 95.81 179 GLN A CA 1
ATOM 1473 C C . GLN A 1 179 ? 2.721 -5.435 9.098 1.00 95.81 179 GLN A C 1
ATOM 1475 O O . GLN A 1 179 ? 2.071 -6.225 8.422 1.00 95.81 179 GLN A O 1
ATOM 1480 N N . ILE A 1 180 ? 3.676 -4.680 8.555 1.00 96.62 180 ILE A N 1
ATOM 1481 C CA . ILE A 1 180 ? 4.090 -4.799 7.156 1.00 96.62 180 ILE A CA 1
ATOM 1482 C C . ILE A 1 180 ? 5.071 -5.962 7.084 1.00 96.62 180 ILE A C 1
ATOM 1484 O O . ILE A 1 180 ? 6.118 -5.937 7.733 1.00 96.62 180 ILE A O 1
ATOM 1488 N N . VAL A 1 181 ? 4.704 -6.994 6.336 1.00 94.94 181 VAL A N 1
ATOM 1489 C CA . VAL A 1 181 ? 5.392 -8.291 6.328 1.00 94.94 181 VAL A CA 1
ATOM 1490 C C . VAL A 1 181 ? 6.450 -8.297 5.244 1.00 94.94 181 VAL A C 1
ATOM 1492 O O . VAL A 1 181 ? 7.625 -8.534 5.503 1.00 94.94 181 VAL A O 1
ATOM 1495 N N . ASN A 1 182 ? 6.003 -8.000 4.028 1.00 94.88 182 ASN A N 1
ATOM 1496 C CA . ASN A 1 182 ? 6.785 -8.003 2.809 1.00 94.88 182 ASN A CA 1
ATOM 1497 C C . ASN A 1 182 ? 6.267 -6.879 1.925 1.00 94.88 182 ASN A C 1
ATOM 1499 O O . ASN A 1 182 ? 5.068 -6.588 1.930 1.00 94.88 182 ASN A O 1
ATOM 1503 N N . TRP A 1 183 ? 7.140 -6.272 1.137 1.00 95.69 183 TRP A N 1
ATOM 1504 C CA . TRP A 1 183 ? 6.720 -5.269 0.175 1.00 95.69 183 TRP A CA 1
ATOM 1505 C C . TRP A 1 183 ? 7.681 -5.193 -1.008 1.00 95.69 183 TRP A C 1
ATOM 1507 O O . TRP A 1 183 ? 8.843 -5.592 -0.922 1.00 95.69 183 TRP A O 1
ATOM 1517 N N . ILE A 1 184 ? 7.166 -4.694 -2.125 1.00 93.88 184 ILE A N 1
ATOM 1518 C CA . ILE A 1 184 ? 7.939 -4.370 -3.324 1.00 93.88 184 ILE A CA 1
ATOM 1519 C C . ILE A 1 184 ? 7.616 -2.950 -3.756 1.00 93.88 184 ILE A C 1
ATOM 1521 O O . ILE A 1 184 ? 6.549 -2.422 -3.427 1.00 93.88 184 ILE A O 1
ATOM 1525 N N . MET A 1 185 ? 8.494 -2.351 -4.549 1.00 93.38 185 MET A N 1
ATOM 1526 C CA . MET A 1 185 ? 8.281 -1.003 -5.059 1.00 93.38 185 MET A CA 1
ATOM 1527 C C . MET A 1 185 ? 8.502 -0.877 -6.556 1.00 93.38 185 MET A C 1
ATOM 1529 O O . MET A 1 185 ? 9.241 -1.633 -7.176 1.00 93.38 185 MET A O 1
ATOM 1533 N N . VAL A 1 186 ? 7.873 0.148 -7.110 1.00 91.56 186 VAL A N 1
ATOM 1534 C CA . VAL A 1 186 ? 8.060 0.659 -8.461 1.00 91.56 186 VAL A CA 1
ATOM 1535 C C . VAL A 1 186 ? 8.388 2.137 -8.344 1.00 91.56 186 VAL A C 1
ATOM 1537 O O . VAL A 1 186 ? 7.731 2.866 -7.600 1.00 91.56 186 VAL A O 1
ATOM 1540 N N . ILE A 1 187 ? 9.335 2.598 -9.149 1.00 89.12 187 ILE A N 1
ATOM 1541 C CA . ILE A 1 187 ? 9.613 4.014 -9.380 1.00 89.12 187 ILE A CA 1
ATOM 1542 C C . ILE A 1 187 ? 9.116 4.341 -10.789 1.00 89.12 187 ILE A C 1
ATOM 1544 O O . ILE A 1 187 ? 9.296 3.556 -11.711 1.00 89.12 187 ILE A O 1
ATOM 1548 N N . GLY A 1 188 ? 8.403 5.453 -10.942 1.00 84.25 188 GLY A N 1
ATOM 1549 C CA . GLY A 1 188 ? 7.812 5.863 -12.212 1.00 84.25 188 GLY A CA 1
ATOM 1550 C C . GLY A 1 188 ? 8.859 6.266 -13.251 1.00 84.25 188 GLY A C 1
ATOM 1551 O O . GLY A 1 188 ? 9.844 6.904 -12.894 1.00 84.25 188 GLY A O 1
ATOM 1552 N N . GLU A 1 189 ? 8.567 6.006 -14.530 1.00 77.75 189 GLU A N 1
ATOM 1553 C CA . GLU A 1 189 ? 9.442 6.219 -15.708 1.00 77.75 189 GLU A CA 1
ATOM 1554 C C . GLU A 1 189 ? 10.242 7.528 -15.705 1.00 77.75 189 GLU A C 1
ATOM 1556 O O . GLU A 1 189 ? 11.429 7.574 -16.012 1.00 77.75 189 GLU A O 1
ATOM 1561 N N . ARG A 1 190 ? 9.601 8.635 -15.309 1.00 76.75 190 ARG A N 1
ATOM 1562 C CA . ARG A 1 190 ? 10.234 9.966 -15.276 1.00 76.75 190 ARG A CA 1
ATOM 1563 C C . ARG A 1 190 ? 11.419 10.056 -14.306 1.00 76.75 190 ARG A C 1
ATOM 1565 O O . ARG A 1 190 ? 12.112 11.070 -14.2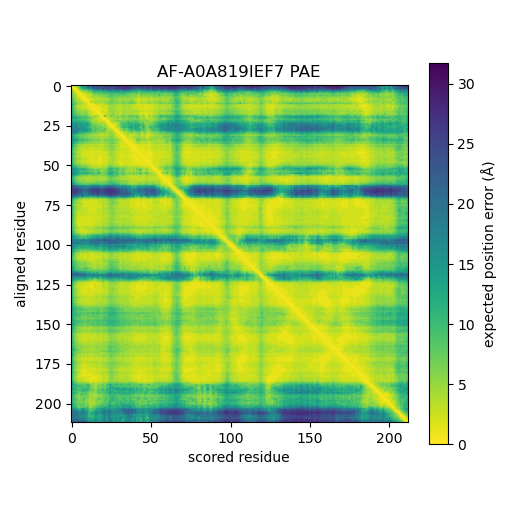85 1.00 76.75 190 ARG A O 1
ATOM 1572 N N . PHE A 1 191 ? 11.629 9.031 -13.489 1.00 74.88 191 PHE A N 1
ATOM 1573 C CA . PHE A 1 191 ? 12.704 8.917 -12.517 1.00 74.88 191 PHE A CA 1
ATOM 1574 C C . PHE A 1 191 ? 13.650 7.745 -12.822 1.00 74.88 191 PHE A C 1
ATOM 1576 O O . PHE A 1 191 ? 14.483 7.427 -11.976 1.00 74.88 191 PHE A O 1
ATOM 1583 N N . ASP A 1 192 ? 13.583 7.146 -14.016 1.00 68.38 192 ASP A N 1
ATOM 1584 C CA . ASP A 1 192 ? 14.432 6.014 -14.418 1.00 68.38 192 ASP A CA 1
ATOM 1585 C C . ASP A 1 192 ? 15.929 6.336 -14.320 1.00 68.38 192 ASP A C 1
ATOM 1587 O O . ASP A 1 192 ? 16.722 5.510 -13.875 1.00 68.38 192 ASP A O 1
ATOM 1591 N N . THR A 1 193 ? 16.330 7.575 -14.622 1.00 71.62 193 THR A N 1
ATOM 1592 C CA . THR A 1 193 ? 17.726 8.029 -14.465 1.00 71.62 193 THR A CA 1
ATOM 1593 C C . THR A 1 193 ? 18.221 7.960 -13.021 1.00 71.62 193 THR A C 1
ATOM 1595 O O . THR A 1 193 ? 19.426 7.891 -12.781 1.00 71.62 193 THR A O 1
ATOM 1598 N N . LYS A 1 194 ? 17.307 7.949 -12.044 1.00 72.19 194 LYS A N 1
ATOM 1599 C CA . LYS A 1 194 ? 17.639 7.825 -10.625 1.00 72.19 194 LYS A CA 1
ATOM 1600 C C . LYS A 1 194 ? 17.748 6.377 -10.159 1.00 72.19 194 LYS A C 1
ATOM 1602 O O . LYS A 1 194 ? 18.309 6.164 -9.097 1.00 72.19 194 LYS A O 1
ATOM 1607 N N . VAL A 1 195 ? 17.285 5.389 -10.926 1.00 75.19 195 VAL A N 1
ATOM 1608 C CA . VAL A 1 195 ? 17.351 3.957 -10.561 1.00 75.19 195 VAL A CA 1
ATOM 1609 C C . VAL A 1 195 ? 18.793 3.525 -10.292 1.00 75.19 195 VAL A C 1
ATOM 1611 O O . VAL A 1 195 ? 19.066 2.917 -9.261 1.00 75.19 195 VAL A O 1
ATOM 1614 N N . VAL A 1 196 ? 19.726 3.927 -11.164 1.00 76.31 196 VAL A N 1
ATOM 1615 C CA . VA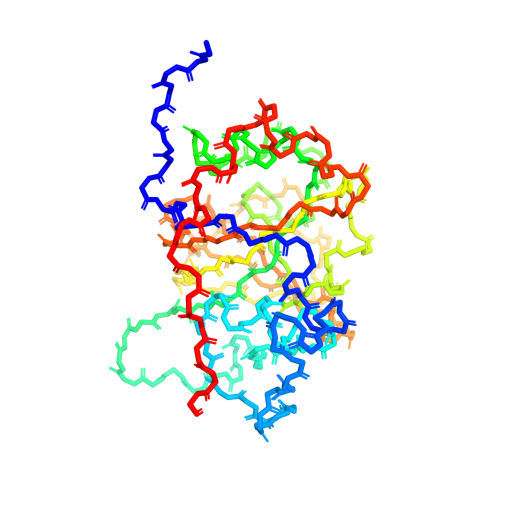L A 1 196 ? 21.169 3.689 -10.981 1.00 76.31 196 VAL A CA 1
ATOM 1616 C C . VAL A 1 196 ? 21.715 4.490 -9.797 1.00 76.31 196 VAL A C 1
ATOM 1618 O O . VAL A 1 196 ? 22.463 3.965 -8.979 1.00 76.31 196 VAL A O 1
ATOM 1621 N N . ALA A 1 197 ? 21.309 5.757 -9.654 1.00 74.12 197 ALA A N 1
ATOM 1622 C CA . ALA A 1 197 ? 21.718 6.593 -8.520 1.00 74.12 197 ALA A CA 1
ATOM 1623 C C . ALA A 1 197 ? 21.233 6.036 -7.166 1.00 74.12 197 ALA A C 1
ATOM 1625 O O . ALA A 1 197 ? 21.868 6.261 -6.138 1.00 74.12 197 ALA A O 1
ATOM 1626 N N . TYR A 1 198 ? 20.123 5.301 -7.179 1.00 73.75 198 TYR A N 1
ATOM 1627 C CA . TYR A 1 198 ? 19.542 4.605 -6.039 1.00 73.75 198 TYR A CA 1
ATOM 1628 C C . TYR A 1 198 ? 20.069 3.172 -5.864 1.00 73.75 198 TYR A C 1
ATOM 1630 O O . TYR A 1 198 ? 19.690 2.514 -4.902 1.00 73.75 198 TYR A O 1
ATOM 1638 N N . GLY A 1 199 ? 20.944 2.686 -6.754 1.00 71.56 199 GLY A N 1
ATOM 1639 C CA . GLY A 1 199 ? 21.534 1.344 -6.682 1.00 71.56 199 GLY A CA 1
ATOM 1640 C C . GLY A 1 199 ? 20.550 0.194 -6.927 1.00 71.56 199 GLY A C 1
ATOM 1641 O O . GLY A 1 199 ? 20.840 -0.945 -6.562 1.00 71.56 199 GLY A O 1
ATOM 1642 N N . LEU A 1 200 ? 19.390 0.482 -7.524 1.00 76.00 200 LEU A N 1
ATOM 1643 C CA . LEU A 1 200 ? 18.309 -0.484 -7.756 1.00 76.00 200 LEU A CA 1
ATOM 1644 C C . LEU A 1 200 ? 18.523 -1.345 -9.008 1.00 76.00 200 LEU A C 1
ATOM 1646 O O . LEU A 1 200 ? 17.877 -2.377 -9.182 1.00 76.00 200 LEU A O 1
ATOM 1650 N N . ASP A 1 201 ? 19.439 -0.940 -9.883 1.00 71.88 201 ASP A N 1
ATOM 1651 C CA . ASP A 1 201 ? 19.848 -1.670 -11.085 1.00 71.88 201 ASP A CA 1
ATOM 1652 C C . ASP A 1 201 ? 20.429 -3.057 -10.764 1.00 71.88 201 ASP A C 1
ATOM 1654 O O . ASP A 1 201 ? 20.348 -3.972 -11.582 1.00 71.88 201 ASP A O 1
ATOM 1658 N N . LYS A 1 202 ? 20.935 -3.251 -9.542 1.00 70.25 202 LYS A N 1
ATOM 1659 C CA . LYS A 1 202 ? 21.480 -4.531 -9.067 1.00 70.25 202 LYS A CA 1
ATOM 1660 C C . LYS A 1 202 ? 20.426 -5.503 -8.531 1.00 70.25 202 LYS A C 1
ATOM 1662 O O . LYS A 1 202 ? 20.717 -6.689 -8.412 1.00 70.25 202 LYS A O 1
ATOM 1667 N N . GLU A 1 203 ? 19.201 -5.049 -8.258 1.00 71.19 203 GLU A N 1
ATOM 1668 C CA . GLU A 1 203 ? 18.082 -5.918 -7.847 1.00 71.19 203 GLU A CA 1
ATOM 1669 C C . GLU A 1 203 ? 17.444 -6.671 -9.041 1.00 71.19 203 GLU A C 1
ATOM 1671 O O . GLU A 1 203 ? 16.529 -7.489 -8.879 1.00 71.19 203 GLU A O 1
ATOM 1676 N N . PHE A 1 204 ? 17.906 -6.401 -10.269 1.00 60.00 204 PHE A N 1
ATOM 1677 C CA . PHE A 1 204 ? 17.249 -6.819 -11.510 1.00 60.00 204 PHE A CA 1
ATOM 1678 C C . PHE A 1 204 ? 17.680 -8.160 -12.104 1.00 60.00 204 PHE A C 1
ATOM 1680 O O . PHE A 1 204 ? 17.018 -8.641 -13.026 1.00 60.00 204 PHE A O 1
ATOM 1687 N N . ASN A 1 205 ? 18.728 -8.795 -11.581 1.00 50.94 205 ASN A N 1
ATOM 1688 C CA . ASN A 1 205 ? 19.346 -9.921 -12.287 1.00 50.94 205 ASN A CA 1
ATOM 1689 C C . ASN A 1 205 ? 18.472 -11.191 -12.415 1.00 50.94 205 ASN A C 1
ATOM 1691 O O . ASN A 1 205 ? 18.704 -11.948 -13.348 1.00 50.94 205 ASN A O 1
ATOM 1695 N N . ASP A 1 206 ? 17.405 -11.376 -11.618 1.00 50.31 206 ASP A N 1
ATOM 1696 C CA . ASP A 1 206 ? 16.602 -12.621 -11.612 1.00 50.31 206 ASP A CA 1
ATOM 1697 C C . ASP A 1 206 ? 15.101 -12.422 -11.924 1.00 50.31 206 ASP A C 1
ATOM 1699 O O . ASP A 1 206 ? 14.216 -12.815 -11.160 1.00 50.31 206 ASP A O 1
ATOM 1703 N N . THR A 1 207 ? 14.745 -11.745 -13.021 1.00 50.84 207 THR A N 1
ATOM 1704 C CA . THR A 1 207 ? 13.336 -11.368 -13.308 1.00 50.84 207 THR A CA 1
ATOM 1705 C C . THR A 1 207 ? 12.599 -12.323 -14.253 1.00 50.84 207 THR A C 1
ATOM 1707 O O . THR A 1 207 ? 12.124 -11.915 -15.308 1.00 50.84 207 THR A O 1
ATOM 1710 N N . CYS A 1 208 ? 12.442 -13.592 -13.873 1.00 48.94 208 CYS A N 1
ATOM 1711 C CA . CYS A 1 208 ? 11.439 -14.464 -14.500 1.00 48.94 208 CYS A CA 1
ATOM 1712 C C . CYS A 1 208 ? 10.181 -14.526 -13.622 1.00 48.94 208 CYS A C 1
ATOM 1714 O O . CYS A 1 208 ? 10.133 -15.261 -12.639 1.00 48.94 208 CYS A O 1
ATOM 1716 N N . CYS A 1 209 ? 9.148 -13.753 -13.969 1.00 50.66 209 CYS A N 1
ATOM 1717 C CA . CYS A 1 209 ? 7.809 -13.909 -13.397 1.00 50.66 209 CYS A CA 1
ATOM 1718 C C . CYS A 1 209 ? 6.898 -14.522 -14.465 1.00 50.66 209 CYS A C 1
ATOM 1720 O O . CYS A 1 209 ? 6.529 -13.854 -15.430 1.00 50.66 209 CYS A O 1
ATOM 1722 N N . ILE A 1 210 ? 6.588 -15.810 -14.326 1.00 49.41 210 ILE A N 1
ATOM 1723 C CA . ILE A 1 210 ? 5.696 -16.523 -15.242 1.00 49.41 210 ILE A CA 1
ATOM 1724 C C . ILE A 1 210 ? 4.275 -16.405 -14.687 1.00 49.41 210 ILE A C 1
ATOM 1726 O O . ILE A 1 210 ? 4.037 -16.711 -13.519 1.00 49.41 210 ILE A O 1
ATOM 1730 N N . CYS A 1 211 ? 3.347 -15.940 -15.523 1.00 49.44 211 CYS A N 1
ATOM 1731 C CA . CYS A 1 211 ? 1.920 -16.122 -15.278 1.00 49.44 211 CYS A CA 1
ATOM 1732 C C . CYS A 1 211 ? 1.649 -17.627 -15.419 1.00 49.44 211 CYS A C 1
ATOM 1734 O O . CYS A 1 211 ? 1.794 -18.144 -16.528 1.00 49.44 211 CYS A O 1
ATOM 1736 N N . ILE A 1 212 ? 1.388 -18.322 -14.308 1.00 48.47 212 ILE A N 1
ATOM 1737 C CA . ILE A 1 212 ? 0.914 -19.717 -14.326 1.00 48.47 212 ILE A CA 1
ATOM 1738 C C . ILE A 1 212 ? -0.577 -19.685 -14.632 1.00 48.47 212 ILE A C 1
ATOM 1740 O O . ILE A 1 212 ? -1.260 -18.885 -13.955 1.00 48.47 212 ILE A O 1
#

Solvent-accessible surface area (backbone atoms only — not comparable to full-atom values): 12182 Å² total; per-residue (Å²): 128,88,84,70,60,65,28,93,37,50,75,44,70,46,63,48,58,57,26,38,91,52,24,41,81,92,70,57,52,76,68,52,90,53,57,96,71,51,79,72,78,50,61,66,53,36,42,34,51,37,54,69,96,50,64,86,62,75,58,79,87,73,48,79,82,60,93,80,76,68,58,67,42,70,32,19,35,53,32,28,53,69,59,49,50,48,30,37,49,67,43,68,67,66,59,85,66,61,89,80,28,64,62,21,65,24,46,67,28,13,58,20,58,72,28,27,68,84,67,42,94,37,66,49,20,42,34,41,29,39,29,53,40,74,46,65,42,82,37,50,64,91,48,44,76,81,32,46,45,34,59,80,57,61,83,81,29,43,20,44,35,40,46,43,94,54,68,62,56,18,34,35,35,31,61,49,61,81,33,52,59,40,32,34,35,33,49,38,68,97,48,52,84,45,36,62,79,69,60,50,66,74,64,54,86,78,80,82,82,78,87,128

Sequence (212 aa):
MPTTPLSTKHKRYIPYNLLSDKRTMRFGDKLCSDGPKCQNRRLEHIFIFHFKGYHPQPRYFDIQQTASGKNRYIGFHQTDPGSAMLIAHSDFLISTKYESTMIGHGVYFARSREGTERKANRRGAFICAEIEMGRVLRLEEKERNLYRGKNDWWATHDTAYFCHSDPRLDEFCVKSPTQIVNWIMVIGERFDTKVVAYGLDKEFNDTCCICI